Protein AF-A0A4R5B639-F1 (afdb_monomer_lite)

pLDDT: mean 82.88, std 22.88, range [30.58, 98.88]

Structure (mmCIF, N/CA/C/O backbone):
data_AF-A0A4R5B639-F1
#
_entry.id   AF-A0A4R5B639-F1
#
loop_
_atom_site.group_PDB
_atom_site.id
_atom_site.type_symbol
_atom_site.label_atom_id
_atom_site.label_alt_id
_atom_site.label_comp_id
_atom_site.label_asym_id
_atom_site.label_entity_id
_atom_site.label_seq_id
_atom_site.pdbx_PDB_ins_code
_atom_site.Cartn_x
_atom_site.Cartn_y
_atom_site.Cartn_z
_atom_site.occupancy
_atom_site.B_iso_or_equiv
_atom_site.auth_seq_id
_atom_site.auth_comp_id
_atom_site.auth_asym_id
_atom_site.auth_atom_id
_atom_site.pdbx_PDB_model_num
ATOM 1 N N . MET A 1 1 ? -20.509 39.655 4.829 1.00 41.72 1 MET A N 1
ATOM 2 C CA . MET A 1 1 ? -19.105 40.080 4.643 1.00 41.72 1 MET A CA 1
ATOM 3 C C . MET A 1 1 ? -18.525 39.284 3.490 1.00 41.72 1 MET A C 1
ATOM 5 O O . MET A 1 1 ? -18.714 38.076 3.487 1.00 41.72 1 MET A O 1
ATOM 9 N N . LEU A 1 2 ? -17.869 39.938 2.531 1.00 32.81 2 LEU A N 1
ATOM 10 C CA . LEU A 1 2 ? -16.974 39.258 1.589 1.00 32.81 2 LEU A CA 1
ATOM 11 C C . LEU A 1 2 ? -15.570 39.218 2.201 1.00 32.81 2 LEU A C 1
ATOM 13 O O . LEU A 1 2 ? -15.179 40.161 2.888 1.00 32.81 2 LEU A O 1
ATOM 17 N N . ILE A 1 3 ? -14.819 38.158 1.915 1.00 43.75 3 ILE A N 1
ATOM 18 C CA . ILE A 1 3 ? -13.373 38.090 2.140 1.00 43.75 3 ILE A CA 1
ATOM 19 C C . ILE A 1 3 ? -12.754 37.757 0.785 1.00 43.75 3 ILE A C 1
ATOM 21 O O . ILE A 1 3 ? -13.071 36.723 0.201 1.00 43.75 3 ILE A O 1
ATOM 25 N N . ALA A 1 4 ? -11.919 38.657 0.270 1.00 38.97 4 ALA A N 1
ATOM 26 C CA . ALA A 1 4 ? -11.138 38.420 -0.936 1.00 38.97 4 ALA A CA 1
ATOM 27 C C . ALA A 1 4 ? -9.788 37.799 -0.556 1.00 38.97 4 ALA A C 1
ATOM 29 O O . ALA A 1 4 ? -9.178 38.204 0.433 1.00 38.97 4 ALA A O 1
ATOM 30 N N . VAL A 1 5 ? -9.314 36.843 -1.355 1.00 50.19 5 VAL A N 1
ATOM 31 C CA . VAL A 1 5 ? -7.977 36.251 -1.227 1.00 50.19 5 VAL A CA 1
ATOM 32 C C . VAL A 1 5 ? -7.173 36.644 -2.461 1.00 50.19 5 VAL A C 1
ATOM 34 O O . VAL A 1 5 ? -7.634 36.463 -3.586 1.00 50.19 5 VAL A O 1
ATOM 37 N N . LEU A 1 6 ? -5.992 37.222 -2.246 1.00 44.47 6 LEU A N 1
ATOM 38 C CA . LEU A 1 6 ? -5.088 37.643 -3.314 1.00 44.47 6 LEU A CA 1
ATOM 39 C C . LEU A 1 6 ? -4.207 36.470 -3.752 1.00 44.47 6 LEU A C 1
ATOM 41 O O . LEU A 1 6 ? -3.637 35.773 -2.915 1.00 44.47 6 LEU A O 1
ATOM 45 N N . ILE A 1 7 ? -4.075 36.282 -5.065 1.00 44.78 7 ILE A N 1
ATOM 46 C CA . ILE A 1 7 ? -3.194 35.279 -5.672 1.00 44.78 7 ILE A CA 1
ATOM 47 C C . ILE A 1 7 ? -1.891 35.974 -6.078 1.00 44.78 7 ILE A C 1
ATOM 49 O O . ILE A 1 7 ? -1.914 36.923 -6.860 1.00 44.78 7 ILE A O 1
ATOM 53 N N . GLY A 1 8 ? -0.760 35.499 -5.556 1.00 35.62 8 GLY A N 1
ATOM 54 C CA . GLY A 1 8 ? 0.570 35.918 -5.998 1.00 35.62 8 GLY A CA 1
ATOM 55 C C . GLY A 1 8 ? 1.106 34.968 -7.065 1.00 35.62 8 GLY A C 1
ATOM 56 O O . GLY A 1 8 ? 1.241 33.777 -6.801 1.00 35.62 8 GLY A O 1
ATOM 57 N N . ILE A 1 9 ? 1.429 35.488 -8.251 1.00 45.84 9 ILE A N 1
ATOM 58 C CA . ILE A 1 9 ? 2.084 34.733 -9.328 1.00 45.84 9 ILE A CA 1
ATOM 59 C C . ILE A 1 9 ? 3.512 35.262 -9.471 1.00 45.84 9 ILE A C 1
ATOM 61 O O . ILE A 1 9 ? 3.706 36.448 -9.734 1.00 45.84 9 ILE A O 1
ATOM 65 N N . ALA A 1 10 ? 4.506 34.388 -9.316 1.00 41.81 10 ALA A N 1
ATOM 66 C CA . ALA A 1 10 ? 5.897 34.703 -9.616 1.00 41.81 10 ALA A CA 1
ATOM 67 C C . ALA A 1 10 ? 6.216 34.284 -11.058 1.00 41.81 10 ALA A C 1
ATOM 69 O O . ALA A 1 10 ? 6.119 33.108 -11.398 1.00 41.81 10 ALA A O 1
ATOM 70 N N . ALA A 1 11 ? 6.602 35.244 -11.898 1.00 39.62 11 ALA A N 1
ATOM 71 C CA . ALA A 1 11 ? 7.068 34.991 -13.257 1.00 39.62 11 ALA A CA 1
ATOM 72 C C . ALA A 1 11 ? 8.554 35.358 -13.367 1.00 39.62 11 ALA A C 1
ATOM 74 O O . ALA A 1 11 ? 8.934 36.493 -13.082 1.00 39.62 11 ALA A O 1
ATOM 75 N N . ALA A 1 12 ? 9.378 34.409 -13.810 1.00 41.91 12 ALA A N 1
ATOM 76 C CA . ALA A 1 12 ? 10.771 34.635 -14.183 1.00 41.91 12 ALA A CA 1
ATOM 77 C C . ALA A 1 12 ? 10.908 34.406 -15.693 1.00 41.91 12 ALA A C 1
ATOM 79 O O . ALA A 1 12 ? 10.474 33.375 -16.204 1.00 41.91 12 ALA A O 1
ATOM 80 N N . ASN A 1 13 ? 11.446 35.387 -16.419 1.00 42.50 13 ASN A N 1
ATOM 81 C CA . ASN A 1 13 ? 11.528 35.355 -17.877 1.00 42.50 13 ASN A CA 1
ATOM 82 C C . ASN A 1 13 ? 12.694 36.233 -18.360 1.00 42.50 13 ASN A C 1
ATOM 84 O O . ASN A 1 13 ? 12.932 37.296 -17.786 1.00 42.50 13 ASN A O 1
ATOM 88 N N . GLY A 1 14 ? 13.382 35.814 -19.425 1.00 32.75 14 GLY A N 1
ATOM 89 C CA . GLY A 1 14 ? 14.536 36.520 -19.994 1.00 32.75 14 GLY A CA 1
ATOM 90 C C . GLY A 1 14 ? 15.913 35.956 -19.584 1.00 32.75 14 GLY A C 1
ATOM 91 O O . GLY A 1 14 ? 16.130 35.691 -18.409 1.00 32.75 14 GLY A O 1
ATOM 92 N N . SER A 1 15 ? 16.959 35.910 -20.423 1.00 35.94 15 SER A N 1
ATOM 93 C CA . SER A 1 15 ? 17.117 35.416 -21.813 1.00 35.94 15 SER A CA 1
ATOM 94 C C . SER A 1 15 ? 18.466 35.877 -22.403 1.00 35.94 15 SER A C 1
ATOM 96 O O . SER A 1 15 ? 18.601 37.037 -22.779 1.00 35.94 15 SER A O 1
ATOM 98 N N . GLY A 1 16 ? 19.385 34.934 -22.647 1.00 30.58 16 GLY A N 1
ATOM 99 C CA . GLY A 1 16 ? 20.204 34.902 -23.875 1.00 30.58 16 GLY A CA 1
ATOM 100 C C . GLY A 1 16 ? 21.573 35.616 -23.947 1.00 30.58 16 GLY A C 1
ATOM 101 O O . GLY A 1 16 ? 21.766 36.701 -23.416 1.00 30.58 16 GLY A O 1
ATOM 102 N N . LYS A 1 17 ? 22.453 35.013 -24.776 1.00 33.19 17 LYS A N 1
ATOM 103 C CA . LYS A 1 17 ? 23.779 35.465 -25.286 1.00 33.19 17 LYS A CA 1
ATOM 104 C C . LYS A 1 17 ? 24.896 35.645 -24.229 1.00 33.19 17 LYS A C 1
ATOM 106 O O . LYS A 1 17 ? 24.666 36.201 -23.172 1.00 33.19 17 LYS A O 1
ATOM 111 N N . GLY A 1 18 ? 26.157 35.243 -24.445 1.00 35.44 18 GLY A N 1
ATOM 112 C CA . GLY A 1 18 ? 26.785 34.480 -25.541 1.00 35.44 18 GLY A CA 1
ATOM 113 C C . GLY A 1 18 ? 27.752 35.287 -26.425 1.00 35.44 18 GLY A C 1
ATOM 114 O O . GLY A 1 18 ? 27.319 36.209 -27.115 1.00 35.44 18 GLY A O 1
ATOM 115 N N . SER A 1 19 ? 29.040 34.906 -26.441 1.00 37.62 19 SER A N 1
ATOM 116 C CA . SER A 1 19 ? 30.075 35.267 -27.441 1.00 37.62 19 SER A CA 1
ATOM 117 C C . SER A 1 19 ? 31.385 34.492 -27.199 1.00 37.62 19 SER A C 1
ATOM 119 O O . SER A 1 19 ? 31.767 34.299 -26.051 1.00 37.62 19 SER A O 1
ATOM 121 N N . ASN A 1 20 ? 32.090 34.106 -28.272 1.00 45.06 20 ASN A N 1
ATOM 122 C CA . ASN A 1 20 ? 33.462 33.563 -28.257 1.00 45.06 20 ASN A CA 1
ATOM 123 C C . ASN A 1 20 ? 34.444 34.599 -28.836 1.00 45.06 20 ASN A C 1
ATOM 125 O O . ASN A 1 20 ? 34.119 35.190 -29.864 1.00 45.06 20 ASN A O 1
ATOM 129 N N . ALA A 1 21 ? 35.655 34.732 -28.273 1.00 39.44 21 ALA A N 1
ATOM 130 C CA . ALA A 1 21 ? 36.864 35.223 -28.966 1.00 39.44 21 ALA A CA 1
ATOM 131 C C . ALA A 1 21 ? 38.132 35.049 -28.095 1.00 39.44 21 ALA A C 1
ATOM 133 O O . ALA A 1 21 ? 38.083 35.343 -26.904 1.00 39.44 21 ALA A O 1
ATOM 134 N N . GLY A 1 22 ? 39.272 34.646 -28.685 1.00 31.34 22 GLY A N 1
ATOM 135 C CA . GLY A 1 22 ? 40.582 34.643 -28.002 1.00 31.34 22 GLY A CA 1
ATOM 136 C C . GLY A 1 22 ? 41.626 33.656 -28.557 1.00 31.34 22 GLY A C 1
ATOM 137 O O . GLY A 1 22 ? 41.723 32.534 -28.074 1.00 31.34 22 GLY A O 1
ATOM 138 N N . SER A 1 23 ? 42.425 34.079 -29.545 1.00 38.62 23 SER A N 1
ATOM 139 C CA . SER A 1 23 ? 43.640 33.376 -30.037 1.00 38.62 23 SER A CA 1
ATOM 140 C C . SER A 1 23 ? 44.810 33.519 -29.026 1.00 38.62 23 SER A C 1
ATOM 142 O O . SER A 1 23 ? 44.687 34.298 -28.087 1.00 38.62 23 SER A O 1
ATOM 144 N N . THR A 1 24 ? 45.998 32.892 -29.094 1.00 33.69 24 THR A N 1
ATOM 145 C CA . THR A 1 24 ? 46.891 32.381 -30.183 1.00 33.69 24 THR A CA 1
ATOM 146 C C . THR A 1 24 ? 47.910 31.398 -29.495 1.00 33.69 24 THR A C 1
ATOM 148 O O . THR A 1 24 ? 47.832 31.273 -28.277 1.00 33.69 24 THR A O 1
ATOM 151 N N . SER A 1 25 ? 48.858 30.622 -30.059 1.00 38.06 25 SER A N 1
ATOM 152 C CA . SER A 1 25 ? 49.672 30.633 -31.299 1.00 38.06 25 SER A CA 1
ATOM 153 C C . SER A 1 25 ? 50.229 29.231 -31.655 1.00 38.06 25 SER A C 1
ATOM 155 O O . SER A 1 25 ? 50.120 28.301 -30.861 1.00 38.06 25 SER A O 1
ATOM 157 N N . SER A 1 26 ? 50.895 29.106 -32.814 1.00 41.72 26 SER A N 1
ATOM 158 C CA . SER A 1 26 ? 51.668 27.922 -33.264 1.00 41.72 26 SER A CA 1
ATOM 159 C C . SER A 1 26 ? 53.100 27.854 -32.678 1.00 41.72 26 SER A C 1
ATOM 161 O O . SER A 1 26 ? 53.531 28.799 -32.012 1.00 41.72 26 SER A O 1
ATOM 163 N N . PRO A 1 27 ? 53.870 26.780 -32.963 1.00 47.41 27 PRO A N 1
ATOM 164 C CA . PRO A 1 27 ? 54.795 26.846 -34.111 1.00 47.41 27 PRO A CA 1
ATOM 165 C C . PRO A 1 27 ? 54.772 25.616 -35.049 1.00 47.41 27 PRO A C 1
ATOM 167 O O . PRO A 1 27 ? 54.092 24.625 -34.798 1.00 47.41 27 PRO A O 1
ATOM 170 N N . SER A 1 28 ? 55.493 25.731 -36.168 1.00 38.78 28 SER A N 1
ATOM 171 C CA . SER A 1 28 ? 55.600 24.758 -37.271 1.00 38.78 28 SER A CA 1
ATOM 172 C C . SER A 1 28 ? 56.652 23.665 -37.039 1.00 38.78 28 SER A C 1
ATOM 174 O O . SER A 1 28 ? 57.591 23.906 -36.294 1.00 38.78 28 SER A O 1
ATOM 176 N N . GLU A 1 29 ? 56.592 22.584 -37.830 1.00 39.28 29 GLU A N 1
ATOM 177 C CA . GLU A 1 29 ? 57.731 22.060 -38.619 1.00 39.28 29 GLU A CA 1
ATOM 178 C C . GLU A 1 29 ? 57.221 21.360 -39.903 1.00 39.28 29 GLU A C 1
ATOM 180 O O . GLU A 1 29 ? 56.035 21.045 -40.020 1.00 39.28 29 GLU A O 1
ATOM 185 N N . THR A 1 30 ? 58.112 21.141 -40.877 1.00 44.31 30 THR A N 1
ATOM 186 C CA . THR A 1 30 ? 57.843 20.491 -42.180 1.00 44.31 30 THR A CA 1
ATOM 187 C C . THR A 1 30 ? 59.042 19.607 -42.546 1.00 44.31 30 THR A C 1
ATOM 189 O O . THR A 1 30 ? 60.170 20.008 -42.255 1.00 44.31 30 THR A O 1
ATOM 192 N N . PRO A 1 31 ? 58.866 18.469 -43.252 1.00 46.09 31 PRO A N 1
ATOM 193 C CA . PRO A 1 31 ? 59.296 18.500 -44.659 1.00 46.09 31 PRO A CA 1
ATOM 194 C C . PRO A 1 31 ? 58.518 17.604 -45.655 1.00 46.09 31 PRO A C 1
ATOM 196 O O . PRO A 1 31 ? 58.254 16.431 -45.429 1.00 46.09 31 PRO A O 1
ATOM 199 N N . SER A 1 32 ? 58.270 18.192 -46.827 1.00 37.72 32 SER A N 1
ATOM 200 C CA . SER A 1 32 ? 58.451 17.654 -48.189 1.00 37.72 32 SER A CA 1
ATOM 201 C C . SER A 1 32 ? 58.164 16.184 -48.578 1.00 37.72 32 SER A C 1
ATOM 203 O O . SER A 1 32 ? 58.893 15.254 -48.252 1.00 37.72 32 SER A O 1
ATOM 205 N N . THR A 1 33 ? 57.293 16.090 -49.594 1.00 42.03 33 THR A N 1
ATOM 206 C CA . THR A 1 33 ? 57.392 15.250 -50.816 1.00 42.03 33 THR A CA 1
ATOM 207 C C . THR A 1 33 ? 57.219 13.726 -50.768 1.00 42.03 33 THR A C 1
ATOM 209 O O . THR A 1 33 ? 58.118 12.972 -50.413 1.00 42.03 33 THR A O 1
ATOM 212 N N . SER A 1 34 ? 56.167 13.279 -51.461 1.00 39.41 34 SER A N 1
ATOM 213 C CA . SER A 1 34 ? 56.274 12.319 -52.574 1.00 39.41 34 SER A CA 1
ATOM 214 C C . SER A 1 34 ? 55.193 12.625 -53.623 1.00 39.41 34 SER A C 1
ATOM 216 O O . SER A 1 34 ? 54.165 13.212 -53.288 1.00 39.41 34 SER A O 1
ATOM 218 N N . ARG A 1 35 ? 55.433 12.288 -54.898 1.00 48.09 35 ARG A N 1
ATOM 219 C CA . ARG A 1 35 ? 54.452 12.396 -55.997 1.00 48.09 35 ARG A CA 1
ATOM 220 C C . ARG A 1 35 ? 54.325 11.044 -56.696 1.00 48.09 35 ARG A C 1
ATOM 222 O O . ARG A 1 35 ? 55.326 10.571 -57.225 1.00 48.09 35 ARG A O 1
ATOM 229 N N . THR A 1 36 ? 53.103 10.539 -56.823 1.00 40.69 36 THR A N 1
ATOM 230 C CA . THR A 1 36 ? 52.734 9.548 -57.845 1.00 40.69 36 THR A CA 1
ATOM 231 C C . THR A 1 36 ? 51.291 9.817 -58.276 1.00 40.69 36 THR A C 1
ATOM 233 O O . THR A 1 36 ? 50.495 10.291 -57.466 1.00 40.69 36 THR A O 1
ATOM 236 N N . SER A 1 37 ? 50.979 9.574 -59.546 1.00 45.31 37 SER A N 1
ATOM 237 C CA . SER A 1 37 ? 49.662 9.822 -60.151 1.00 45.31 37 SER A CA 1
ATOM 238 C C . SER A 1 37 ? 48.814 8.545 -60.221 1.00 45.31 37 SER A C 1
ATOM 240 O O . SER A 1 37 ? 49.364 7.458 -60.077 1.00 45.31 37 SER A O 1
ATOM 242 N N . ASP A 1 38 ? 47.523 8.720 -60.537 1.00 38.22 38 ASP A N 1
ATOM 243 C CA . ASP A 1 38 ? 46.597 7.744 -61.150 1.00 38.22 38 ASP A CA 1
ATOM 244 C C . ASP A 1 38 ? 46.320 6.449 -60.341 1.00 38.22 38 ASP A C 1
ATOM 246 O O . ASP A 1 38 ? 47.207 5.681 -59.994 1.00 38.22 38 ASP A O 1
ATOM 250 N N . LEU A 1 39 ? 45.072 6.106 -60.008 1.00 40.03 39 LEU A N 1
ATOM 251 C CA . LEU A 1 39 ? 44.043 5.665 -60.960 1.00 40.03 39 LEU A CA 1
ATOM 252 C C . LEU A 1 39 ? 42.631 5.667 -60.330 1.00 40.03 39 LEU A C 1
ATOM 254 O O . LEU A 1 39 ? 42.458 5.822 -59.123 1.00 40.03 39 LEU A O 1
ATOM 258 N N . THR A 1 40 ? 41.614 5.443 -61.165 1.00 48.56 40 THR A N 1
ATOM 259 C CA . THR A 1 40 ? 40.205 5.248 -60.779 1.00 48.56 40 THR A CA 1
ATOM 260 C C . THR A 1 40 ? 39.993 4.027 -59.873 1.00 48.56 40 THR A C 1
ATOM 262 O O . THR A 1 40 ? 40.402 2.925 -60.241 1.00 48.56 40 THR A O 1
ATOM 265 N N . GLY A 1 41 ? 39.279 4.199 -58.754 1.00 38.62 41 GLY A N 1
ATOM 266 C CA . GLY A 1 41 ? 38.871 3.131 -57.831 1.00 38.62 41 GLY A CA 1
ATOM 267 C C . GLY A 1 41 ? 37.461 3.373 -57.275 1.00 38.62 41 GLY A C 1
ATOM 268 O O . GLY A 1 41 ? 37.111 4.509 -56.976 1.00 38.62 41 GLY A O 1
ATOM 269 N N . ASP A 1 42 ? 36.668 2.305 -57.214 1.00 42.12 42 ASP A N 1
ATOM 270 C CA . ASP A 1 42 ? 35.198 2.253 -57.123 1.00 42.12 42 ASP A CA 1
ATOM 271 C C . ASP A 1 42 ? 34.511 2.940 -55.914 1.00 42.12 42 ASP A C 1
ATOM 273 O O . ASP A 1 42 ? 35.130 3.278 -54.905 1.00 42.12 42 ASP A O 1
ATOM 277 N N . THR A 1 43 ? 33.186 3.104 -56.002 1.00 52.34 43 THR A N 1
ATOM 278 C CA . THR A 1 43 ? 32.343 3.773 -54.993 1.00 52.34 43 THR A CA 1
ATOM 279 C C . THR A 1 43 ? 31.753 2.782 -53.983 1.00 52.34 43 THR A C 1
ATOM 281 O O . THR A 1 43 ? 30.544 2.559 -53.959 1.00 52.34 43 THR A O 1
ATOM 284 N N . ASP A 1 44 ? 32.584 2.236 -53.091 1.00 49.28 44 ASP A N 1
ATOM 285 C CA . ASP A 1 44 ? 32.104 1.557 -51.874 1.00 49.28 44 ASP A CA 1
ATOM 286 C C . ASP A 1 44 ? 32.451 2.372 -50.620 1.00 49.28 44 ASP A C 1
ATOM 288 O O . ASP A 1 44 ? 33.441 2.150 -49.922 1.00 49.28 44 ASP A O 1
ATOM 292 N N . SER A 1 45 ? 31.601 3.358 -50.327 1.00 51.78 45 SER A N 1
ATOM 293 C CA . SER A 1 45 ? 31.552 3.964 -48.994 1.00 51.78 45 SER A CA 1
ATOM 294 C C . SER A 1 45 ? 30.807 3.024 -48.051 1.00 51.78 45 SER A C 1
ATOM 296 O O . SER A 1 45 ? 29.649 3.279 -47.709 1.00 51.78 45 SER A O 1
ATOM 298 N N . THR A 1 46 ? 31.470 1.941 -47.633 1.00 53.38 46 THR A N 1
ATOM 299 C CA . THR A 1 46 ? 30.925 0.954 -46.696 1.00 53.38 46 THR A CA 1
ATOM 300 C C . THR A 1 46 ? 30.626 1.642 -45.365 1.00 53.38 46 THR A C 1
ATOM 302 O O . THR A 1 46 ? 31.488 1.789 -44.494 1.00 53.38 46 THR A O 1
ATOM 305 N N . ARG A 1 47 ? 29.393 2.134 -45.220 1.00 57.97 47 ARG A N 1
ATOM 306 C CA . ARG A 1 47 ? 28.943 2.914 -44.068 1.00 57.97 47 ARG A CA 1
ATOM 307 C C . ARG A 1 47 ? 28.873 1.997 -42.854 1.00 57.97 47 ARG A C 1
ATOM 309 O O . ARG A 1 47 ? 27.828 1.409 -42.586 1.00 57.97 47 ARG A O 1
ATOM 316 N N . SER A 1 48 ? 29.999 1.882 -42.147 1.00 58.91 48 SER A N 1
ATOM 317 C CA . SER A 1 48 ? 30.112 1.117 -40.906 1.00 58.91 48 SER A CA 1
ATOM 318 C C . SER A 1 48 ? 28.913 1.443 -40.014 1.00 58.91 48 SER A C 1
ATOM 320 O O . SER A 1 48 ? 28.674 2.632 -39.758 1.00 58.91 48 SER A O 1
ATOM 322 N N . PRO A 1 49 ? 28.110 0.444 -39.602 1.00 60.19 49 PRO A N 1
ATOM 323 C CA . PRO A 1 49 ? 26.927 0.702 -38.806 1.00 60.19 49 PRO A CA 1
ATOM 324 C C . PRO A 1 49 ? 27.383 1.312 -37.485 1.00 60.19 49 PRO A C 1
ATOM 326 O O . PRO A 1 49 ? 28.028 0.648 -36.671 1.00 60.19 49 PRO A O 1
ATOM 329 N N . SER A 1 50 ? 27.066 2.595 -37.297 1.00 64.56 50 SER A N 1
ATOM 330 C CA . SER A 1 50 ? 27.262 3.272 -36.021 1.00 64.56 50 SER A CA 1
ATOM 331 C C . SER A 1 50 ? 26.473 2.485 -34.992 1.00 64.56 50 SER A C 1
ATOM 333 O O . SER A 1 50 ? 25.243 2.520 -35.006 1.00 64.56 50 SER A O 1
ATOM 335 N N . ARG A 1 51 ? 27.178 1.733 -34.144 1.00 62.28 51 ARG A N 1
ATOM 336 C CA . ARG A 1 51 ? 26.550 1.011 -33.043 1.00 62.28 51 ARG A CA 1
ATOM 337 C C . ARG A 1 51 ? 25.828 2.056 -32.205 1.00 62.28 51 ARG A C 1
ATOM 339 O O . ARG A 1 51 ? 26.472 3.002 -31.749 1.00 62.28 51 ARG A O 1
ATOM 346 N N . SER A 1 52 ? 24.516 1.906 -32.041 1.00 67.31 52 SER A N 1
ATOM 347 C CA . SER A 1 52 ? 23.807 2.638 -30.995 1.00 67.31 52 SER A CA 1
ATOM 348 C C . SER A 1 52 ? 24.543 2.403 -29.673 1.00 67.31 52 SER A C 1
ATOM 350 O O . SER A 1 52 ? 25.079 1.301 -29.480 1.00 67.31 52 SER A O 1
ATOM 352 N N . PRO A 1 53 ? 24.623 3.403 -28.781 1.00 65.94 53 PRO A N 1
ATOM 353 C CA . PRO A 1 53 ? 25.097 3.142 -27.431 1.00 65.94 53 PRO A CA 1
ATOM 354 C C . PRO A 1 53 ? 24.263 2.005 -26.828 1.00 65.94 53 PRO A C 1
ATOM 356 O O . PRO A 1 53 ? 23.067 1.894 -27.098 1.00 65.94 53 PRO A O 1
ATOM 359 N N . SER A 1 54 ? 24.910 1.145 -26.043 1.00 66.62 54 SER A N 1
ATOM 360 C CA . SER A 1 54 ? 24.171 0.260 -25.143 1.00 66.62 54 SER A CA 1
ATOM 361 C C . SER A 1 54 ? 23.393 1.132 -24.153 1.00 66.62 54 SER A C 1
ATOM 363 O O . SER A 1 54 ? 23.954 2.159 -23.749 1.00 66.62 54 SER A O 1
ATOM 365 N N . PRO A 1 55 ? 22.184 0.731 -23.716 1.00 72.00 55 PRO A N 1
ATOM 366 C CA . PRO A 1 55 ? 21.582 1.320 -22.526 1.00 72.00 55 PRO A CA 1
ATOM 367 C C . PRO A 1 55 ? 22.576 1.255 -21.360 1.00 72.00 55 PRO A C 1
ATOM 369 O O . PRO A 1 55 ? 23.414 0.342 -21.284 1.00 72.00 55 PRO A O 1
ATOM 372 N N . THR A 1 56 ? 22.523 2.260 -20.490 1.00 80.56 56 THR A N 1
ATOM 373 C CA . THR A 1 56 ? 23.361 2.325 -19.285 1.00 80.56 56 THR A CA 1
ATOM 374 C C . THR A 1 56 ? 22.630 1.584 -18.170 1.00 80.56 56 THR A C 1
ATOM 376 O O . THR A 1 56 ? 21.535 2.014 -17.857 1.00 80.56 56 THR A O 1
ATOM 379 N N . PRO A 1 57 ? 23.173 0.523 -17.548 1.00 85.00 57 PRO A N 1
ATOM 380 C CA . PRO A 1 57 ? 22.421 -0.231 -16.543 1.00 85.00 57 PRO A CA 1
ATOM 381 C C . PRO A 1 57 ? 21.931 0.645 -15.381 1.00 85.00 57 PRO A C 1
ATOM 383 O O . PRO A 1 57 ? 22.724 1.379 -14.783 1.00 85.00 57 PRO A O 1
ATOM 386 N N . ASP A 1 58 ? 20.646 0.530 -15.058 1.00 94.19 58 ASP A N 1
ATOM 387 C CA . ASP A 1 58 ? 19.988 1.176 -13.923 1.00 94.19 58 ASP A CA 1
ATOM 388 C C . ASP A 1 58 ? 19.397 0.067 -13.041 1.00 94.19 58 ASP A C 1
ATOM 390 O O . ASP A 1 58 ? 18.381 -0.525 -13.404 1.00 94.19 58 ASP A O 1
ATOM 394 N N . PRO A 1 59 ? 20.035 -0.260 -11.902 1.00 96.00 59 PRO A N 1
ATOM 395 C CA . PRO A 1 59 ? 19.663 -1.431 -11.114 1.00 96.00 59 PRO A CA 1
ATOM 396 C C . PRO A 1 59 ? 18.278 -1.300 -10.473 1.00 96.00 59 PRO A C 1
ATOM 398 O O . PRO A 1 59 ? 17.673 -2.315 -10.139 1.00 96.00 59 PRO A O 1
ATOM 401 N N . THR A 1 60 ? 17.769 -0.075 -10.311 1.00 97.00 60 THR A N 1
ATOM 402 C CA . THR A 1 60 ? 16.412 0.156 -9.819 1.00 97.00 60 THR A CA 1
ATOM 403 C C . THR A 1 60 ? 15.415 -0.102 -10.942 1.00 97.00 60 THR A C 1
ATOM 405 O O . THR A 1 60 ? 14.439 -0.808 -10.719 1.00 97.00 60 THR A O 1
ATOM 408 N N . PHE A 1 61 ? 15.656 0.385 -12.164 1.00 97.25 61 PHE A N 1
ATOM 409 C CA . PHE A 1 61 ? 14.795 0.052 -13.306 1.00 97.25 61 PHE A CA 1
ATOM 410 C C . PHE A 1 61 ? 14.801 -1.455 -13.620 1.00 97.25 61 PHE A C 1
ATOM 412 O O . PHE A 1 61 ? 13.729 -2.046 -13.752 1.00 97.25 61 PHE A O 1
ATOM 419 N N . ASP A 1 62 ? 15.978 -2.091 -13.634 1.00 97.44 62 ASP A N 1
ATOM 420 C CA . ASP A 1 62 ? 16.136 -3.542 -13.819 1.00 97.44 62 ASP A CA 1
ATOM 421 C C . ASP A 1 62 ? 15.347 -4.341 -12.756 1.00 97.44 62 ASP A C 1
ATOM 423 O O . ASP A 1 62 ? 14.755 -5.379 -13.058 1.00 97.44 62 ASP A O 1
ATOM 427 N N . ALA A 1 63 ? 15.295 -3.853 -11.508 1.00 98.44 63 ALA A N 1
ATOM 428 C CA . ALA A 1 63 ? 14.506 -4.469 -10.440 1.00 98.44 63 ALA A CA 1
ATOM 429 C C . ALA A 1 63 ? 12.990 -4.345 -10.667 1.00 98.44 63 ALA A C 1
ATOM 431 O O . ALA A 1 63 ? 12.264 -5.272 -10.325 1.00 98.44 63 ALA A O 1
ATOM 432 N N . PHE A 1 64 ? 12.502 -3.249 -11.262 1.00 98.62 64 PHE A N 1
ATOM 433 C CA . PHE A 1 64 ? 11.091 -3.106 -11.651 1.00 98.62 64 PHE A CA 1
ATOM 434 C C . PHE A 1 64 ? 10.719 -3.997 -12.849 1.00 98.62 64 PHE A C 1
ATOM 436 O O . PHE A 1 64 ? 9.646 -4.598 -12.826 1.00 98.62 64 PHE A O 1
ATOM 443 N N . ASP A 1 65 ? 11.586 -4.112 -13.863 1.00 98.06 65 ASP A N 1
ATOM 444 C CA . ASP A 1 65 ? 11.370 -4.958 -15.057 1.00 98.06 65 ASP A CA 1
ATOM 445 C C . ASP A 1 65 ? 11.324 -6.459 -14.714 1.00 98.06 65 ASP A C 1
ATOM 447 O O . ASP A 1 65 ? 10.598 -7.237 -15.332 1.00 98.06 65 ASP A O 1
ATOM 451 N N . ALA A 1 66 ? 12.031 -6.868 -13.657 1.00 98.44 66 ALA A N 1
ATOM 452 C CA . ALA A 1 66 ? 12.002 -8.236 -13.149 1.00 98.44 66 ALA A CA 1
ATOM 453 C C . ALA A 1 66 ? 10.660 -8.655 -12.501 1.00 98.44 66 ALA A C 1
ATOM 455 O O . ALA A 1 66 ? 10.436 -9.855 -12.313 1.00 98.44 66 ALA A O 1
ATOM 456 N N . ILE A 1 67 ? 9.775 -7.715 -12.141 1.00 98.81 67 ILE A N 1
ATOM 457 C CA . ILE A 1 67 ? 8.531 -8.006 -11.411 1.00 98.81 67 ILE A CA 1
ATOM 458 C C . ILE A 1 67 ? 7.399 -8.431 -12.354 1.00 98.81 67 ILE A C 1
ATOM 460 O O . ILE A 1 67 ? 7.056 -7.739 -13.309 1.00 98.81 67 ILE A O 1
ATOM 464 N N . SER A 1 68 ? 6.738 -9.546 -12.034 1.00 98.75 68 SER A N 1
ATOM 465 C CA . SER A 1 68 ? 5.627 -10.102 -12.810 1.00 98.75 68 SER A CA 1
ATOM 466 C C . SER A 1 68 ? 4.263 -9.966 -12.122 1.00 98.75 68 SER A C 1
ATOM 468 O O . SER A 1 68 ? 4.120 -9.942 -10.897 1.00 98.75 68 SER A O 1
ATOM 470 N N . VAL A 1 69 ? 3.197 -9.951 -12.931 1.00 98.75 69 VAL A N 1
ATOM 471 C CA . VAL A 1 69 ? 1.816 -9.997 -12.425 1.00 98.75 69 VAL A CA 1
ATOM 472 C C . VAL A 1 69 ? 1.588 -11.287 -11.639 1.00 98.75 69 VAL A C 1
ATOM 474 O O . VAL A 1 69 ? 1.682 -12.391 -12.174 1.00 98.75 69 VAL A O 1
ATOM 477 N N . GLY A 1 70 ? 1.213 -11.143 -10.369 1.00 98.69 70 GLY A N 1
ATOM 478 C CA . 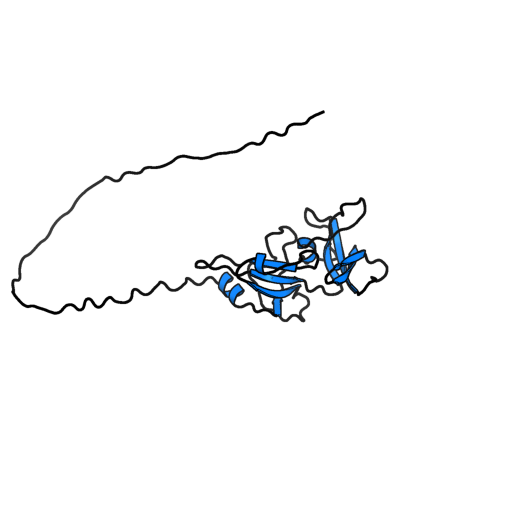GLY A 1 70 ? 1.015 -12.255 -9.447 1.00 98.69 70 GLY A CA 1
ATOM 479 C C . GLY A 1 70 ? 2.052 -12.338 -8.327 1.00 98.69 70 GLY A C 1
ATOM 480 O O . GLY A 1 70 ? 1.729 -12.961 -7.308 1.00 98.69 70 GLY A O 1
ATOM 481 N N . ASP A 1 71 ? 3.208 -11.685 -8.484 1.00 98.88 71 ASP A N 1
ATOM 482 C CA . ASP A 1 71 ? 4.255 -11.598 -7.463 1.00 98.88 71 ASP A CA 1
ATOM 483 C C . ASP A 1 71 ? 3.795 -10.804 -6.239 1.00 98.88 71 ASP A C 1
ATOM 485 O O . ASP A 1 71 ? 2.808 -10.060 -6.269 1.00 98.88 71 ASP A O 1
ATOM 489 N N . CYS A 1 72 ? 4.513 -10.978 -5.134 1.00 98.88 72 CYS A N 1
ATOM 490 C CA . CYS A 1 72 ? 4.250 -10.294 -3.879 1.00 98.88 72 CYS A CA 1
ATOM 491 C C . CYS A 1 72 ? 5.512 -9.581 -3.405 1.00 98.88 72 CYS A C 1
ATOM 493 O O . CYS A 1 72 ? 6.605 -10.113 -3.554 1.00 98.88 72 CYS A O 1
ATOM 495 N N . LEU A 1 73 ? 5.347 -8.388 -2.837 1.00 98.81 73 LEU A N 1
ATOM 496 C CA . LEU A 1 73 ? 6.446 -7.498 -2.450 1.00 98.81 73 LEU A CA 1
ATOM 497 C C . LEU A 1 73 ? 6.373 -7.240 -0.939 1.00 98.81 73 LEU A C 1
ATOM 499 O O . LEU A 1 73 ? 5.263 -7.167 -0.395 1.00 98.81 73 LEU A O 1
ATOM 503 N N . ASP A 1 74 ? 7.519 -7.096 -0.269 1.00 97.75 74 ASP A N 1
ATOM 504 C CA . ASP A 1 74 ? 7.610 -6.744 1.160 1.00 97.75 74 ASP A CA 1
ATOM 505 C C . ASP A 1 74 ? 7.728 -5.235 1.450 1.00 97.75 74 ASP A C 1
ATOM 507 O O . ASP A 1 74 ? 7.752 -4.818 2.610 1.00 97.75 74 ASP A O 1
ATOM 511 N N . ALA A 1 75 ? 7.638 -4.404 0.409 1.00 98.50 75 ALA A N 1
ATOM 512 C CA . ALA A 1 75 ? 7.413 -2.968 0.536 1.00 98.50 75 ALA A CA 1
ATOM 513 C C . ALA A 1 75 ? 5.974 -2.618 0.976 1.00 98.50 75 ALA A C 1
ATOM 515 O O . ALA A 1 75 ? 5.018 -3.361 0.744 1.00 98.50 75 ALA A O 1
ATOM 516 N N . TYR A 1 76 ? 5.798 -1.437 1.566 1.00 98.31 76 TYR A N 1
ATOM 517 C CA . TYR A 1 76 ? 4.507 -0.800 1.863 1.00 98.31 76 TYR A CA 1
ATOM 518 C C . TYR A 1 76 ? 4.620 0.718 1.649 1.00 98.31 76 TYR A C 1
ATOM 520 O O . TYR A 1 76 ? 5.723 1.243 1.568 1.00 98.31 76 TYR A O 1
ATOM 528 N N . GLN A 1 77 ? 3.507 1.443 1.516 1.00 98.19 77 GLN A N 1
ATOM 529 C CA . GLN A 1 77 ? 3.565 2.891 1.234 1.00 98.19 77 GLN A CA 1
ATOM 530 C C . GLN A 1 77 ? 4.019 3.659 2.490 1.00 98.19 77 GLN A C 1
ATOM 532 O O . GLN A 1 77 ? 3.568 3.310 3.590 1.00 98.19 77 GLN A O 1
ATOM 537 N N . ASP A 1 78 ? 4.900 4.661 2.359 1.00 97.88 78 ASP A N 1
ATOM 538 C CA . ASP A 1 78 ? 5.531 5.313 3.521 1.00 97.88 78 ASP A CA 1
ATOM 539 C C . ASP A 1 78 ? 4.458 5.956 4.432 1.00 97.88 78 ASP A C 1
ATOM 541 O O . ASP A 1 78 ? 3.665 6.784 3.991 1.00 97.88 78 ASP A O 1
ATOM 545 N N . PRO A 1 79 ? 4.384 5.626 5.733 1.00 97.12 79 PRO A N 1
ATOM 546 C CA . PRO A 1 79 ? 3.477 6.286 6.672 1.00 97.12 79 PRO A CA 1
ATOM 547 C C . PRO A 1 79 ? 3.591 7.825 6.756 1.00 97.12 79 PRO A C 1
ATOM 549 O O . PRO A 1 79 ? 2.661 8.469 7.254 1.00 97.12 79 PRO A O 1
ATOM 552 N N . TYR A 1 80 ? 4.708 8.419 6.329 1.00 97.31 80 TYR A N 1
ATOM 553 C CA . TYR A 1 80 ? 5.010 9.850 6.419 1.00 97.31 80 TYR A CA 1
ATOM 554 C C . TYR A 1 80 ? 4.821 10.626 5.108 1.00 97.31 80 TYR A C 1
ATOM 556 O O . TYR A 1 80 ? 4.479 11.810 5.191 1.00 97.31 80 TYR A O 1
ATOM 564 N N . ASP A 1 81 ? 4.976 9.983 3.947 1.00 96.75 81 ASP A N 1
ATOM 565 C CA . ASP A 1 81 ? 4.772 10.580 2.620 1.00 96.75 81 ASP A CA 1
ATOM 566 C C . ASP A 1 81 ? 3.858 9.696 1.751 1.00 96.75 81 ASP A C 1
ATOM 568 O O . ASP A 1 81 ? 3.918 8.473 1.815 1.00 96.75 81 ASP A O 1
ATOM 572 N N . SER A 1 82 ? 2.949 10.294 0.978 1.00 93.94 82 SER A N 1
ATOM 573 C CA . SER A 1 82 ? 2.034 9.529 0.119 1.00 93.94 82 SER A CA 1
ATOM 574 C C . SER A 1 82 ? 2.651 9.110 -1.203 1.00 93.94 82 SER A C 1
ATOM 576 O O . SER A 1 82 ? 2.105 8.221 -1.856 1.00 93.94 82 SER A O 1
ATOM 578 N N . ASP A 1 83 ? 3.749 9.739 -1.603 1.00 94.56 83 ASP A N 1
ATOM 579 C CA . ASP A 1 83 ? 4.279 9.587 -2.954 1.00 94.56 83 ASP A CA 1
ATOM 580 C C . ASP A 1 83 ? 5.466 8.593 -2.980 1.00 94.56 83 ASP A C 1
ATOM 582 O O . ASP A 1 83 ? 5.898 8.175 -4.053 1.00 94.56 83 ASP A O 1
ATOM 586 N N . GLU A 1 84 ? 5.906 8.138 -1.796 1.00 97.00 84 GLU A N 1
ATOM 587 C CA . GLU A 1 84 ? 7.041 7.237 -1.551 1.00 97.00 84 GLU A CA 1
ATOM 588 C C . GLU A 1 84 ? 6.629 5.868 -0.962 1.00 97.00 84 GLU A C 1
ATOM 590 O O . GLU A 1 84 ? 5.524 5.668 -0.438 1.00 97.00 84 GLU A O 1
ATOM 595 N N . TRP A 1 85 ? 7.560 4.912 -1.015 1.00 98.31 85 TRP A N 1
ATOM 596 C CA . TRP A 1 85 ? 7.421 3.548 -0.489 1.00 98.31 85 TRP A CA 1
ATOM 597 C C . TRP A 1 85 ? 8.505 3.249 0.557 1.00 98.31 85 TRP A C 1
ATOM 599 O O . TRP A 1 85 ? 9.480 3.983 0.687 1.00 98.31 85 TRP A O 1
ATOM 609 N N . SER A 1 86 ? 8.328 2.184 1.343 1.00 98.31 86 SER A N 1
ATOM 610 C CA . SER A 1 86 ? 9.251 1.814 2.427 1.00 98.31 86 SER A CA 1
ATOM 611 C C . SER A 1 86 ? 10.628 1.353 1.942 1.00 98.31 86 SER A C 1
ATOM 613 O O . SER A 1 86 ? 11.578 1.399 2.716 1.00 98.31 86 SER A O 1
ATOM 615 N N . GLU A 1 87 ? 10.716 0.922 0.682 1.00 98.19 87 GLU A N 1
ATOM 616 C CA . GLU A 1 87 ? 11.932 0.483 -0.003 1.00 98.19 87 GLU A CA 1
ATOM 617 C C . GLU A 1 87 ? 12.124 1.314 -1.285 1.00 98.19 87 GLU A C 1
ATOM 619 O O . GLU A 1 87 ? 11.150 1.791 -1.866 1.00 98.19 87 GLU A O 1
ATOM 624 N N . GLU A 1 88 ? 13.366 1.463 -1.754 1.00 97.06 88 GLU A N 1
ATOM 625 C CA . GLU A 1 88 ? 13.703 2.221 -2.978 1.00 97.06 88 GLU A CA 1
ATOM 626 C C . GLU A 1 88 ? 13.361 1.452 -4.272 1.00 97.06 88 GLU A C 1
ATOM 628 O O . GLU A 1 88 ? 13.072 2.048 -5.310 1.00 97.06 88 GLU A O 1
ATOM 633 N N . MET A 1 89 ? 13.363 0.117 -4.205 1.00 97.88 89 MET A N 1
ATOM 634 C CA . MET A 1 89 ? 13.095 -0.793 -5.320 1.00 97.88 89 MET A CA 1
ATOM 635 C C . MET A 1 89 ? 12.313 -2.027 -4.833 1.00 97.88 89 MET A C 1
ATOM 637 O O . MET A 1 89 ? 12.432 -2.390 -3.660 1.00 97.88 89 MET A O 1
ATOM 641 N N . PRO A 1 90 ? 11.513 -2.683 -5.691 1.00 98.44 90 PRO A N 1
ATOM 642 C CA . PRO A 1 90 ? 10.763 -3.882 -5.322 1.00 98.44 90 PRO A CA 1
ATOM 643 C C . PRO A 1 90 ? 11.673 -5.115 -5.178 1.00 98.44 90 PRO A C 1
ATOM 645 O O . PRO A 1 90 ? 12.546 -5.340 -6.013 1.00 98.44 90 PRO A O 1
ATOM 648 N N . ASP A 1 91 ? 11.410 -5.960 -4.174 1.00 98.31 91 ASP A N 1
ATOM 649 C CA . ASP A 1 91 ? 11.897 -7.350 -4.117 1.00 98.31 91 ASP A CA 1
ATOM 650 C C . ASP A 1 91 ? 10.723 -8.335 -4.272 1.00 98.31 91 ASP A C 1
ATOM 652 O O . ASP A 1 91 ? 9.623 -8.115 -3.753 1.00 98.31 91 ASP A O 1
ATOM 656 N N . ALA A 1 92 ? 10.955 -9.427 -5.001 1.00 98.62 92 ALA A N 1
ATOM 657 C CA . ALA A 1 92 ? 9.952 -10.432 -5.337 1.00 98.62 92 ALA A CA 1
ATOM 658 C C . ALA A 1 92 ? 9.959 -11.565 -4.301 1.00 98.62 92 ALA A C 1
ATOM 660 O O . ALA A 1 92 ? 10.728 -12.529 -4.373 1.00 98.62 92 ALA A O 1
ATOM 661 N N . VAL A 1 93 ? 9.061 -11.471 -3.321 1.00 98.62 93 VAL A N 1
ATOM 662 C CA . VAL A 1 93 ? 9.040 -12.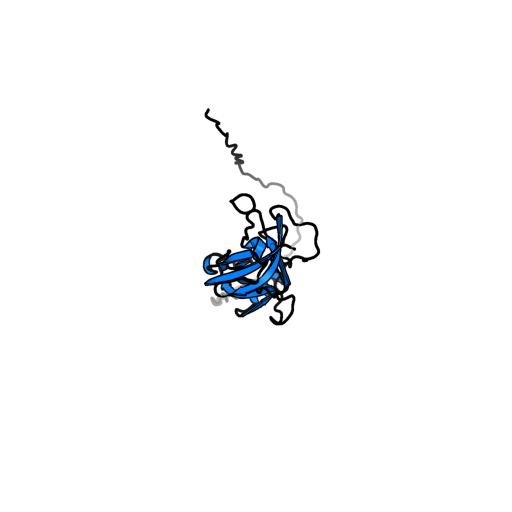348 -2.150 1.00 98.62 93 VAL A CA 1
ATOM 663 C C . VAL A 1 93 ? 7.886 -13.351 -2.168 1.00 98.62 93 VAL A C 1
ATOM 665 O O . VAL A 1 93 ? 6.812 -13.135 -2.731 1.00 98.62 93 VAL A O 1
ATOM 668 N N . SER A 1 94 ? 8.070 -14.482 -1.480 1.00 98.19 94 SER A N 1
ATOM 669 C CA . SER A 1 94 ? 6.996 -15.468 -1.317 1.00 98.19 94 SER A CA 1
ATOM 670 C C . SER A 1 94 ? 5.798 -14.858 -0.580 1.00 98.19 94 SER A C 1
ATOM 672 O O . SER A 1 94 ? 5.900 -14.516 0.599 1.00 98.19 94 SER A O 1
ATOM 674 N N . CYS A 1 95 ? 4.640 -14.805 -1.247 1.00 98.12 95 CYS A N 1
ATOM 675 C CA . CYS A 1 95 ? 3.376 -14.262 -0.727 1.00 98.12 95 CYS A CA 1
ATOM 676 C C . CYS A 1 95 ? 2.961 -14.811 0.655 1.00 98.12 95 CYS A C 1
ATOM 678 O O . CYS A 1 95 ? 2.220 -14.157 1.390 1.00 98.12 95 CYS A O 1
ATOM 680 N N . GLY A 1 96 ? 3.421 -16.019 1.005 1.00 96.62 96 GLY A N 1
ATOM 681 C CA . GLY A 1 96 ? 3.159 -16.662 2.294 1.00 96.62 96 GLY A CA 1
ATOM 682 C C . GLY A 1 96 ? 3.979 -16.120 3.472 1.00 96.62 96 GLY A C 1
ATOM 683 O O . GLY A 1 96 ? 3.672 -16.474 4.610 1.00 96.62 96 GLY A O 1
ATOM 684 N N . ARG A 1 97 ? 5.000 -15.278 3.242 1.00 96.94 97 ARG A N 1
ATOM 685 C CA . ARG A 1 97 ? 5.707 -14.572 4.324 1.00 96.94 97 ARG A CA 1
ATOM 686 C C . ARG A 1 97 ? 4.761 -13.589 5.031 1.00 96.94 97 ARG A C 1
ATOM 688 O O . ARG A 1 97 ? 3.757 -13.156 4.467 1.00 96.94 97 ARG A O 1
ATOM 695 N N . SER A 1 98 ? 5.082 -13.231 6.273 1.00 94.31 98 SER A N 1
ATOM 696 C CA . SER A 1 98 ? 4.318 -12.265 7.082 1.00 94.31 98 SER A CA 1
ATOM 697 C C . SER A 1 98 ? 4.498 -10.808 6.650 1.00 94.31 98 SER A C 1
ATOM 699 O O . SER A 1 98 ? 3.661 -9.976 6.974 1.00 94.31 98 SER A O 1
ATOM 701 N N . ASP A 1 99 ? 5.591 -10.513 5.954 1.00 95.56 99 ASP A N 1
ATOM 702 C CA . ASP A 1 99 ? 6.014 -9.186 5.504 1.00 95.56 99 ASP A CA 1
ATOM 703 C C . ASP A 1 99 ? 5.686 -8.912 4.029 1.00 95.56 99 ASP A C 1
ATOM 705 O O . ASP A 1 99 ? 5.826 -7.783 3.596 1.00 95.56 99 ASP A O 1
ATOM 709 N N . ALA A 1 100 ? 5.180 -9.885 3.262 1.00 97.94 100 ALA A N 1
ATOM 710 C CA . ALA A 1 100 ? 4.766 -9.687 1.870 1.00 97.94 100 ALA A CA 1
ATOM 711 C C . ALA A 1 100 ? 3.466 -8.847 1.782 1.00 97.94 100 ALA A C 1
ATOM 713 O O . ALA A 1 100 ? 2.373 -9.380 1.555 1.00 97.94 100 ALA A O 1
ATOM 714 N N . TYR A 1 101 ? 3.538 -7.546 2.070 1.00 98.38 101 TYR A N 1
ATOM 715 C CA . TYR A 1 101 ? 2.379 -6.668 2.253 1.00 98.38 101 TYR A CA 1
ATOM 716 C C . TYR A 1 101 ? 1.595 -6.396 0.971 1.00 98.38 101 TYR A C 1
ATOM 718 O O . TYR A 1 101 ? 0.399 -6.106 1.067 1.00 98.38 101 TYR A O 1
ATOM 726 N N . LEU A 1 102 ? 2.221 -6.494 -0.203 1.00 98.69 102 LEU A N 1
ATOM 727 C CA . LEU A 1 102 ? 1.613 -6.195 -1.502 1.00 98.69 102 LEU A CA 1
ATOM 728 C C . LEU A 1 102 ? 1.512 -7.441 -2.379 1.00 98.69 102 LEU A C 1
ATOM 730 O O . LEU A 1 102 ? 2.260 -8.402 -2.206 1.00 98.69 102 LEU A O 1
ATOM 734 N N . LYS A 1 103 ? 0.596 -7.392 -3.347 1.00 98.69 103 LYS A N 1
ATOM 735 C CA . LYS A 1 103 ? 0.550 -8.283 -4.504 1.00 98.69 103 LYS A CA 1
ATOM 736 C C . LYS A 1 103 ? 0.395 -7.468 -5.783 1.00 98.69 103 LYS A C 1
ATOM 738 O O . LYS A 1 103 ? -0.459 -6.584 -5.838 1.00 98.69 103 LYS A O 1
ATOM 743 N N . VAL A 1 104 ? 1.176 -7.802 -6.801 1.00 98.81 104 VAL A N 1
ATOM 744 C CA . VAL A 1 104 ? 1.143 -7.182 -8.128 1.00 98.81 104 VAL A CA 1
ATOM 745 C C . VAL A 1 104 ? -0.055 -7.717 -8.912 1.00 98.81 104 VAL A C 1
ATOM 747 O O . VAL A 1 104 ? -0.268 -8.931 -8.999 1.00 98.81 104 VAL A O 1
ATOM 750 N N . THR A 1 105 ? -0.857 -6.810 -9.463 1.00 98.50 105 THR A N 1
ATOM 751 C CA . THR A 1 105 ? -2.077 -7.101 -10.236 1.00 98.50 105 THR A CA 1
ATOM 752 C C . THR A 1 105 ? -1.997 -6.663 -11.698 1.00 98.50 105 THR A C 1
ATOM 754 O O . THR A 1 105 ? -2.815 -7.124 -12.487 1.00 98.50 105 THR A O 1
ATOM 757 N N . GLY A 1 106 ? -1.018 -5.829 -12.054 1.00 98.50 106 GLY A N 1
ATOM 758 C CA . GLY A 1 106 ? -0.745 -5.325 -13.405 1.00 98.50 106 GLY A CA 1
ATOM 759 C C . GLY A 1 106 ? 0.668 -4.737 -13.474 1.00 98.50 106 GLY A C 1
ATOM 760 O O . GLY A 1 106 ? 1.244 -4.422 -12.429 1.00 98.50 106 GLY A O 1
ATOM 761 N N . VAL A 1 107 ? 1.226 -4.627 -14.678 1.00 98.56 107 VAL A N 1
ATOM 762 C CA . VAL A 1 107 ? 2.545 -4.028 -14.951 1.00 98.56 107 VAL A CA 1
ATOM 763 C C . VAL A 1 107 ? 2.390 -3.216 -16.231 1.00 98.56 107 VAL A C 1
ATOM 765 O O . VAL A 1 107 ? 2.182 -3.788 -17.297 1.00 98.56 107 VAL A O 1
ATOM 768 N N . GLU A 1 108 ? 2.416 -1.892 -16.104 1.00 98.38 108 GLU A N 1
ATOM 769 C CA . GLU A 1 108 ? 1.891 -0.973 -17.119 1.00 98.38 108 GLU A CA 1
ATOM 770 C C . GLU A 1 108 ? 2.860 0.178 -17.440 1.00 98.38 108 GLU A C 1
ATOM 772 O O . GLU A 1 108 ? 3.773 0.481 -16.671 1.00 98.38 108 GLU A O 1
ATOM 777 N N . ASP A 1 109 ? 2.615 0.875 -18.552 1.00 97.06 109 ASP A N 1
ATOM 778 C CA . ASP A 1 109 ? 3.343 2.079 -18.985 1.00 97.06 109 ASP A CA 1
ATOM 779 C C . ASP A 1 109 ? 2.832 3.384 -18.338 1.00 97.06 109 ASP A C 1
ATOM 781 O O . ASP A 1 109 ? 3.482 4.433 -18.412 1.00 97.06 109 ASP A O 1
ATOM 785 N N . SER A 1 110 ? 1.663 3.343 -17.688 1.00 96.88 110 SER A N 1
ATOM 786 C CA . SER A 1 110 ? 1.036 4.505 -17.060 1.00 96.88 110 SER A CA 1
ATOM 787 C C . SER A 1 110 ? 0.288 4.149 -15.775 1.00 96.88 110 SER A C 1
ATOM 789 O O . SER A 1 110 ? -0.381 3.121 -15.682 1.00 96.88 110 SER A O 1
ATOM 791 N N . SER A 1 111 ? 0.301 5.060 -14.799 1.00 95.31 111 SER A N 1
ATOM 792 C CA . SER A 1 111 ? -0.507 4.942 -13.577 1.00 95.31 111 SER A CA 1
ATOM 793 C C . SER A 1 111 ? -2.016 4.938 -13.842 1.00 95.31 111 SER A C 1
ATOM 795 O O . SER A 1 111 ? -2.776 4.381 -13.052 1.00 95.31 111 SER A O 1
ATOM 797 N N . SER A 1 112 ? -2.459 5.531 -14.954 1.00 95.06 112 SER A N 1
ATOM 798 C CA . SER A 1 112 ? -3.852 5.475 -15.412 1.00 95.06 112 SER A CA 1
ATOM 799 C C . SER A 1 112 ? -4.277 4.091 -15.905 1.00 95.06 112 SER A C 1
ATOM 801 O O . SER A 1 112 ? -5.452 3.767 -15.784 1.00 95.06 112 SER A O 1
ATOM 803 N N . SER A 1 113 ? -3.352 3.273 -16.416 1.00 96.81 113 SER A N 1
ATOM 804 C CA . SER A 1 113 ? -3.637 1.913 -16.902 1.00 96.81 113 SER A CA 1
ATOM 805 C C . SER A 1 113 ? -3.947 0.933 -15.758 1.00 96.81 113 SER A C 1
ATOM 807 O O . SER A 1 113 ? -4.536 -0.118 -15.987 1.00 96.81 113 SER A O 1
ATOM 809 N N . CYS A 1 114 ? -3.586 1.277 -14.515 1.00 96.12 114 CYS A N 1
ATOM 810 C CA . CYS A 1 114 ? -3.772 0.413 -13.350 1.00 96.12 114 CYS A CA 1
ATOM 811 C C . CYS A 1 114 ? -5.212 0.320 -12.813 1.00 96.12 114 CYS A C 1
ATOM 813 O O . CYS A 1 114 ? -5.442 -0.516 -11.940 1.00 96.12 114 CYS A O 1
ATOM 815 N N . ASP A 1 115 ? -6.140 1.190 -13.247 1.00 90.25 115 ASP A N 1
ATOM 816 C CA . ASP A 1 115 ? -7.544 1.261 -12.780 1.00 90.25 115 ASP A CA 1
ATOM 817 C C . ASP A 1 115 ? -7.716 1.173 -11.236 1.00 90.25 115 ASP A C 1
ATOM 819 O O . ASP A 1 115 ? -8.707 0.658 -10.721 1.00 90.25 115 ASP A O 1
ATOM 823 N N . SER A 1 116 ? -6.727 1.658 -10.470 1.00 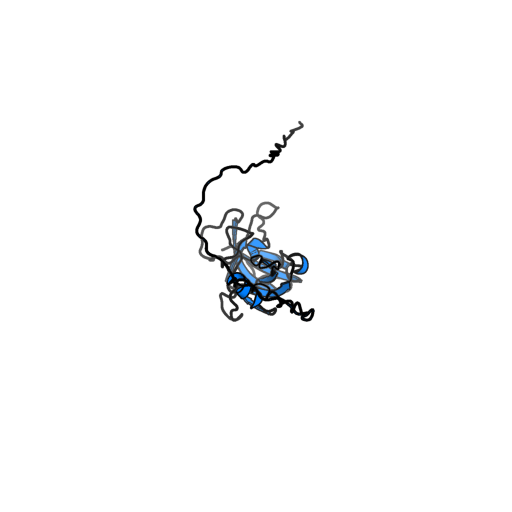89.50 116 SER A N 1
ATOM 824 C CA . SER A 1 116 ? -6.556 1.298 -9.055 1.00 89.50 116 SER A CA 1
ATOM 825 C C . SER A 1 116 ? -7.604 1.936 -8.135 1.00 89.50 116 SER A C 1
ATOM 827 O O . SER A 1 116 ? -7.575 3.152 -7.898 1.00 89.50 116 SER A O 1
ATOM 829 N N . GLU A 1 117 ? -8.467 1.122 -7.527 1.00 93.62 117 GLU A N 1
ATOM 830 C CA . GLU A 1 117 ? -9.493 1.599 -6.599 1.00 93.62 117 GLU A CA 1
ATOM 831 C C . GLU A 1 117 ? -8.896 1.821 -5.205 1.00 93.62 117 GLU A C 1
ATOM 833 O O . GLU A 1 117 ? -8.822 0.934 -4.354 1.00 93.62 117 GLU A O 1
ATOM 838 N N . ALA A 1 118 ? -8.455 3.053 -4.943 1.00 91.88 118 ALA A N 1
ATOM 839 C CA . ALA A 1 118 ? -7.683 3.392 -3.748 1.00 91.88 118 ALA A CA 1
ATOM 840 C C . ALA A 1 118 ? -8.372 3.023 -2.415 1.00 91.88 118 ALA A C 1
ATOM 842 O O . ALA A 1 118 ? -7.693 2.769 -1.420 1.00 91.88 118 ALA A O 1
ATOM 843 N N . LEU A 1 119 ? -9.709 2.988 -2.349 1.00 93.56 119 LEU A N 1
ATOM 844 C CA . LEU A 1 119 ? -10.424 2.567 -1.134 1.00 93.56 119 LEU A CA 1
ATOM 845 C C . LEU A 1 119 ? -10.505 1.046 -0.950 1.00 93.56 119 LEU A C 1
ATOM 847 O O . LEU A 1 119 ? -10.713 0.619 0.183 1.00 93.56 119 LEU A O 1
ATOM 851 N N . ASP A 1 120 ? -10.223 0.259 -1.988 1.00 94.75 120 ASP A N 1
ATOM 852 C CA . ASP A 1 120 ? -10.040 -1.196 -1.936 1.00 94.75 120 ASP A CA 1
ATOM 853 C C . ASP A 1 120 ? -8.604 -1.590 -1.541 1.00 94.75 120 ASP A C 1
ATOM 855 O O . ASP A 1 120 ? -8.235 -2.767 -1.563 1.00 94.75 120 ASP A O 1
ATOM 859 N N . GLY A 1 121 ? -7.770 -0.629 -1.128 1.00 95.88 121 GLY A N 1
ATOM 860 C CA . GLY A 1 121 ? -6.371 -0.870 -0.775 1.00 95.88 121 GLY A CA 1
ATOM 861 C C . GLY A 1 121 ? -5.566 -1.264 -2.007 1.00 95.88 121 GLY A C 1
ATOM 862 O O . GLY A 1 121 ? -4.985 -2.354 -2.047 1.00 95.88 121 GLY A O 1
ATOM 863 N N . GLU A 1 122 ? -5.602 -0.389 -3.007 1.00 97.38 122 GLU A N 1
ATOM 864 C CA . GLU A 1 122 ? -4.909 -0.495 -4.287 1.00 97.38 122 GLU A CA 1
ATOM 865 C C . GLU A 1 122 ? -4.149 0.803 -4.566 1.00 97.38 122 GLU A C 1
ATOM 867 O O . GLU A 1 122 ? -4.539 1.876 -4.101 1.00 97.38 122 GLU A O 1
ATOM 872 N N . SER A 1 123 ? -3.046 0.695 -5.299 1.00 97.75 123 SER A N 1
ATOM 873 C CA . SER A 1 123 ? -2.216 1.817 -5.740 1.00 97.75 123 SER A CA 1
ATOM 874 C C . SER A 1 123 ? -1.348 1.368 -6.922 1.00 97.75 123 SER A C 1
ATOM 876 O O . SER A 1 123 ? -1.492 0.253 -7.428 1.00 97.75 123 SER A O 1
ATOM 878 N N . TRP A 1 124 ? -0.403 2.207 -7.322 1.00 98.12 124 TRP A N 1
ATOM 879 C CA . TRP A 1 124 ? 0.671 1.882 -8.253 1.00 98.12 124 TRP A CA 1
ATOM 880 C C . TRP A 1 124 ? 2.017 2.320 -7.667 1.00 98.12 124 TRP A C 1
ATOM 882 O O . TRP A 1 124 ? 2.089 3.318 -6.951 1.00 98.12 124 TRP A O 1
ATOM 892 N N . TRP A 1 125 ? 3.085 1.591 -7.981 1.00 98.38 125 TRP A N 1
ATOM 893 C CA . TRP A 1 125 ? 4.466 1.979 -7.684 1.00 98.38 125 TRP A CA 1
ATOM 894 C C . TRP A 1 125 ? 5.187 2.239 -9.006 1.00 98.38 125 TRP A C 1
ATOM 896 O O . TRP A 1 125 ? 5.132 1.413 -9.914 1.00 98.38 125 TRP A O 1
ATOM 906 N N . ARG A 1 126 ? 5.804 3.414 -9.139 1.00 98.12 126 ARG A N 1
ATOM 907 C CA . ARG A 1 126 ? 6.444 3.903 -10.365 1.00 98.12 126 ARG A CA 1
ATOM 908 C C . ARG A 1 126 ? 7.965 3.760 -10.278 1.00 98.12 126 ARG A C 1
ATOM 910 O O . ARG A 1 126 ? 8.545 4.188 -9.285 1.00 98.12 126 ARG A O 1
ATOM 917 N N . SER A 1 127 ? 8.597 3.257 -11.335 1.00 98.00 127 SER A N 1
ATOM 918 C CA . SER A 1 127 ? 10.058 3.198 -11.462 1.00 98.00 127 SER A CA 1
ATOM 919 C C . SER A 1 127 ? 10.694 4.589 -11.661 1.00 98.00 127 SER A C 1
ATOM 921 O O . SER A 1 127 ? 10.010 5.563 -12.011 1.00 98.00 127 SER A O 1
ATOM 923 N N . PRO A 1 128 ? 12.030 4.712 -11.558 1.00 96.06 128 PRO A N 1
ATOM 924 C CA . PRO A 1 128 ? 12.769 5.749 -12.272 1.00 96.06 128 PRO A CA 1
ATOM 925 C C . PRO A 1 128 ? 12.441 5.728 -13.774 1.00 96.06 128 PRO A C 1
ATOM 927 O O . PRO A 1 128 ? 12.022 4.705 -14.318 1.00 96.06 128 PRO A O 1
ATOM 930 N N . THR A 1 129 ? 12.617 6.856 -14.460 1.00 96.19 129 THR A N 1
ATOM 931 C CA . THR A 1 129 ? 12.482 6.903 -15.924 1.00 96.19 129 THR A CA 1
ATOM 932 C C . THR A 1 129 ? 13.824 6.560 -16.555 1.00 96.19 129 THR A C 1
ATOM 934 O O . THR A 1 129 ? 14.792 7.287 -16.331 1.00 96.19 129 THR A O 1
ATOM 937 N N . HIS A 1 130 ? 13.870 5.488 -17.345 1.00 95.38 130 HIS A N 1
ATOM 938 C CA . HIS A 1 130 ? 15.101 4.932 -17.901 1.00 95.38 130 HIS A CA 1
ATOM 939 C C . HIS A 1 130 ? 15.037 4.858 -19.431 1.00 95.38 130 HIS A C 1
ATOM 941 O O . HIS A 1 130 ? 14.062 4.354 -19.973 1.00 95.38 130 HIS A O 1
ATOM 947 N N . ASP A 1 131 ? 16.029 5.433 -20.124 1.00 91.94 131 ASP A N 1
ATOM 948 C CA . ASP A 1 131 ? 16.149 5.564 -21.596 1.00 91.94 131 ASP A CA 1
ATOM 949 C C . ASP A 1 131 ? 14.899 6.051 -22.384 1.00 91.94 131 ASP A C 1
ATOM 951 O O . ASP A 1 131 ? 14.913 6.135 -23.613 1.00 91.94 131 ASP A O 1
ATOM 955 N N . GLY A 1 132 ? 13.858 6.507 -21.678 1.00 92.44 132 GLY A N 1
ATOM 956 C CA . GLY A 1 132 ? 12.586 7.009 -22.208 1.00 92.44 132 GLY A CA 1
ATOM 957 C C . GLY A 1 132 ? 11.361 6.342 -21.572 1.00 92.44 132 GLY A C 1
ATOM 958 O O . GLY A 1 132 ? 10.303 6.968 -21.501 1.00 92.44 132 GLY A O 1
ATOM 959 N N . ASP A 1 133 ? 11.529 5.128 -21.052 1.00 95.25 133 ASP A N 1
ATOM 960 C CA . ASP A 1 133 ? 10.469 4.272 -20.525 1.00 95.25 133 ASP A CA 1
ATOM 961 C C . ASP A 1 133 ? 10.270 4.448 -19.008 1.00 95.25 133 ASP A C 1
ATOM 963 O O . ASP A 1 133 ? 11.066 5.072 -18.297 1.00 95.25 133 ASP A O 1
ATOM 967 N N . THR A 1 134 ? 9.147 3.960 -18.480 1.00 97.44 134 THR A N 1
ATOM 968 C CA . THR A 1 134 ? 8.812 3.965 -17.045 1.00 97.44 134 THR A CA 1
ATOM 969 C C . THR A 1 134 ? 7.802 2.859 -16.766 1.00 97.44 134 THR A C 1
ATOM 971 O O . THR A 1 134 ? 6.796 2.764 -17.463 1.00 97.44 134 THR A O 1
ATOM 974 N N . ILE A 1 135 ? 8.048 2.068 -15.725 1.00 98.56 135 ILE A N 1
ATOM 975 C CA . ILE A 1 135 ? 7.209 0.940 -15.319 1.00 98.56 135 ILE A CA 1
ATOM 976 C C . ILE A 1 135 ? 6.315 1.368 -14.151 1.00 98.56 135 ILE A C 1
ATOM 978 O O . ILE A 1 135 ? 6.777 2.004 -13.199 1.00 98.56 135 ILE A O 1
ATOM 982 N N . TYR A 1 136 ? 5.037 0.996 -14.208 1.00 98.69 136 TYR A N 1
ATOM 983 C CA . TYR A 1 136 ? 4.068 1.144 -13.126 1.00 98.69 136 TYR A CA 1
ATOM 984 C C . TYR A 1 136 ? 3.590 -0.238 -12.676 1.00 98.69 136 TYR A C 1
ATOM 986 O O . TYR A 1 136 ? 2.833 -0.912 -13.373 1.00 98.69 136 TYR A O 1
ATOM 994 N N . LEU A 1 137 ? 4.014 -0.657 -11.484 1.00 98.81 137 LEU A N 1
ATOM 995 C CA . LEU A 1 137 ? 3.529 -1.872 -10.835 1.00 98.81 137 LEU A CA 1
ATOM 996 C C . LEU A 1 137 ? 2.188 -1.564 -10.173 1.00 98.81 137 LEU A C 1
ATOM 998 O O . LEU A 1 137 ? 2.140 -0.889 -9.142 1.00 98.81 137 LEU A O 1
ATOM 1002 N N . CYS A 1 138 ? 1.093 -2.056 -10.741 1.00 98.69 138 CYS A N 1
ATOM 1003 C CA . CYS A 1 138 ? -0.226 -1.946 -10.129 1.00 98.69 138 CYS A CA 1
ATOM 1004 C C . CYS A 1 138 ? -0.292 -2.923 -8.948 1.00 98.69 138 CYS A C 1
ATOM 1006 O O . CYS A 1 138 ? -0.100 -4.128 -9.130 1.00 98.69 138 CYS A O 1
ATOM 1008 N N . VAL A 1 139 ? -0.537 -2.426 -7.733 1.00 98.69 139 VAL A N 1
ATOM 1009 C CA . VAL A 1 139 ? -0.371 -3.192 -6.488 1.00 98.69 139 VAL A CA 1
ATOM 1010 C C . VAL A 1 139 ? -1.603 -3.143 -5.589 1.00 98.69 139 VAL A C 1
ATOM 1012 O O . VAL A 1 139 ? -2.187 -2.092 -5.332 1.00 98.69 139 VAL A O 1
ATOM 1015 N N . ARG A 1 140 ? -1.960 -4.304 -5.034 1.00 98.19 140 ARG A N 1
ATOM 1016 C CA . ARG A 1 140 ? -3.084 -4.512 -4.113 1.00 98.19 140 ARG A CA 1
ATOM 1017 C C . ARG A 1 140 ? -2.573 -4.995 -2.752 1.00 98.19 140 ARG A C 1
ATOM 1019 O O . ARG A 1 140 ? -1.838 -5.978 -2.669 1.00 98.19 140 ARG A O 1
ATOM 1026 N N . ARG A 1 141 ? -2.993 -4.347 -1.661 1.00 97.81 141 ARG A N 1
ATOM 1027 C CA . ARG A 1 141 ? -2.575 -4.685 -0.285 1.00 97.81 141 ARG A CA 1
ATOM 1028 C C . ARG A 1 141 ? -3.110 -6.054 0.161 1.00 97.81 141 ARG A C 1
ATOM 1030 O O . ARG A 1 141 ? -4.318 -6.315 0.096 1.00 97.81 141 ARG A O 1
ATOM 1037 N N . GLN A 1 142 ? -2.215 -6.895 0.671 1.00 96.88 142 GLN A N 1
ATOM 1038 C CA . GLN A 1 142 ? -2.472 -8.195 1.293 1.00 96.88 142 GLN A CA 1
ATOM 1039 C C . GLN A 1 142 ? -2.513 -8.062 2.821 1.00 96.88 142 GLN A C 1
ATOM 1041 O O . GLN A 1 142 ? -1.502 -8.237 3.494 1.00 96.88 142 GLN A O 1
ATOM 1046 N N . PHE A 1 143 ? -3.677 -7.725 3.376 1.00 94.31 143 PHE A N 1
ATOM 1047 C CA . PHE A 1 143 ? -3.862 -7.643 4.826 1.00 94.31 143 PHE A CA 1
ATOM 1048 C C . PHE A 1 143 ? -3.896 -9.040 5.468 1.00 94.31 143 PHE A C 1
ATOM 1050 O O . PHE A 1 143 ? -4.675 -9.897 5.042 1.00 94.31 143 PHE A O 1
ATOM 1057 N N . ARG A 1 144 ? -3.117 -9.250 6.536 1.00 94.56 144 ARG A N 1
ATOM 1058 C CA . ARG A 1 144 ? -3.189 -10.442 7.410 1.00 94.56 144 ARG A CA 1
ATOM 1059 C C . ARG A 1 144 ? -3.822 -10.077 8.749 1.00 94.56 144 ARG A C 1
ATOM 1061 O O . ARG A 1 144 ? -3.603 -8.980 9.260 1.00 94.56 144 ARG A O 1
ATOM 1068 N N . GLU A 1 145 ? -4.620 -10.979 9.324 1.00 95.38 145 GLU A N 1
ATOM 1069 C CA . GLU A 1 145 ? -5.280 -10.730 10.615 1.00 95.38 145 GLU A CA 1
ATOM 1070 C C . GLU A 1 145 ? -4.246 -10.383 11.697 1.00 95.38 145 GLU A C 1
ATOM 1072 O O . GLU A 1 145 ? -3.248 -11.081 11.869 1.00 95.38 145 GLU A O 1
ATOM 1077 N N . GLY A 1 146 ? -4.476 -9.280 12.410 1.00 95.81 146 GLY A N 1
ATOM 1078 C CA . GLY A 1 146 ? -3.550 -8.772 13.417 1.00 95.81 146 GLY A CA 1
ATOM 1079 C C . GLY A 1 146 ? -2.534 -7.736 12.918 1.00 95.81 146 GLY A C 1
ATOM 1080 O O . GLY A 1 146 ? -2.000 -7.020 13.768 1.00 95.81 146 GLY A O 1
ATOM 1081 N N . GLU A 1 147 ? -2.312 -7.582 11.603 1.00 97.00 147 GLU A N 1
ATOM 1082 C CA . GLU A 1 147 ? -1.553 -6.446 11.046 1.00 97.00 147 GLU A CA 1
ATOM 1083 C C . GLU A 1 147 ? -2.229 -5.113 11.410 1.00 97.00 147 GLU A C 1
ATOM 1085 O O . GLU A 1 147 ? -3.461 -5.025 11.474 1.00 97.00 147 GLU A O 1
ATOM 1090 N N . CYS A 1 148 ? -1.430 -4.060 11.608 1.00 98.12 148 CYS A N 1
ATOM 1091 C CA . CYS A 1 148 ? -1.934 -2.706 11.814 1.00 98.12 148 CYS A CA 1
ATOM 1092 C C . CYS A 1 148 ? -1.591 -1.769 10.654 1.00 98.12 148 CYS A C 1
ATOM 1094 O O . CYS A 1 148 ? -0.515 -1.835 10.065 1.00 98.12 148 CYS A O 1
ATOM 1096 N N . PHE A 1 149 ? -2.527 -0.868 10.368 1.00 98.31 149 PHE A N 1
ATOM 1097 C CA . PHE A 1 149 ? -2.454 0.160 9.332 1.00 98.31 149 PHE A CA 1
ATOM 1098 C C . PHE A 1 149 ? -3.033 1.480 9.867 1.00 98.31 149 PHE A C 1
ATOM 1100 O O . PHE A 1 149 ? -3.593 1.523 10.971 1.00 98.31 149 PHE A O 1
ATOM 1107 N N . LEU A 1 150 ? -2.886 2.581 9.128 1.00 98.31 150 LEU A N 1
ATOM 1108 C CA . LEU A 1 150 ? -3.198 3.916 9.644 1.00 98.31 150 LEU A CA 1
ATOM 1109 C C . LEU A 1 150 ? -4.578 4.454 9.228 1.00 98.31 150 LEU A C 1
ATOM 1111 O O . LEU A 1 150 ? -4.961 4.497 8.059 1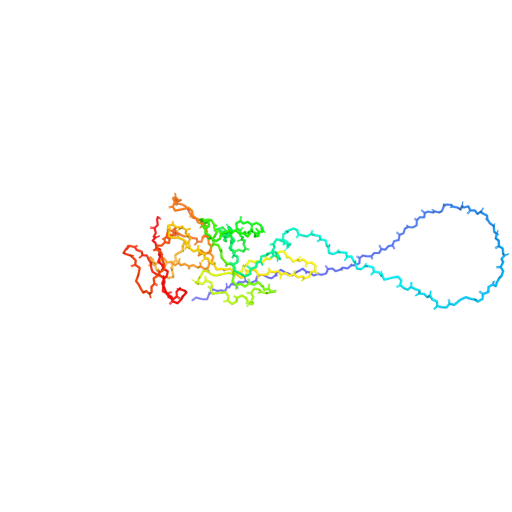.00 98.31 150 LEU A O 1
ATOM 1115 N N . GLY A 1 151 ? -5.323 4.936 10.226 1.00 97.62 151 GLY A N 1
ATOM 1116 C CA . GLY A 1 151 ? -6.640 5.558 10.089 1.00 97.62 151 GLY A CA 1
ATOM 1117 C C . GLY A 1 151 ? -6.641 7.052 10.425 1.00 97.62 151 GLY A C 1
ATOM 1118 O O . GLY A 1 151 ? -5.822 7.554 11.201 1.00 97.62 151 GLY A O 1
ATOM 1119 N N . LYS A 1 152 ? -7.613 7.784 9.875 1.00 96.62 152 LYS A N 1
ATOM 1120 C CA . LYS A 1 152 ? -7.783 9.238 10.045 1.00 96.62 152 LYS A CA 1
ATOM 1121 C C . LYS A 1 152 ? -9.159 9.609 10.604 1.00 96.62 152 LYS A C 1
ATOM 1123 O O . LYS A 1 152 ? -10.068 8.783 10.685 1.00 96.62 152 LYS A O 1
ATOM 1128 N N . THR A 1 153 ? -9.330 10.871 10.989 1.00 95.44 153 THR A N 1
ATOM 1129 C CA . THR A 1 153 ? -10.644 11.414 11.371 1.00 95.44 153 THR A CA 1
ATOM 1130 C C . THR A 1 153 ? -11.579 11.429 10.162 1.00 95.44 153 THR A C 1
ATOM 1132 O O . THR A 1 153 ? -11.225 11.947 9.105 1.00 95.44 153 THR A O 1
ATOM 1135 N N . GLY A 1 154 ? -12.783 10.879 10.314 1.00 92.44 154 GLY A N 1
ATOM 1136 C CA . GLY A 1 154 ? -13.827 10.948 9.294 1.00 92.44 154 GLY A CA 1
ATOM 1137 C C . GLY A 1 154 ? -14.512 12.317 9.233 1.00 92.44 154 GLY A C 1
ATOM 1138 O O . GLY A 1 154 ? -14.486 13.091 10.187 1.00 92.44 154 GLY A O 1
ATOM 1139 N N . SER A 1 155 ? -15.206 12.591 8.127 1.00 89.06 155 SER A N 1
ATOM 1140 C CA . SER A 1 155 ? -15.906 13.866 7.873 1.00 89.06 155 SER A CA 1
ATOM 1141 C C . SER A 1 155 ? -17.027 14.206 8.869 1.00 89.06 155 SER A C 1
ATOM 1143 O O . SER A 1 155 ? -17.493 15.343 8.915 1.00 89.06 155 SER A O 1
ATOM 1145 N N . LYS A 1 156 ? -17.465 13.242 9.689 1.00 88.19 156 LYS A N 1
ATOM 1146 C CA . LYS A 1 156 ? -18.449 13.424 10.766 1.00 88.19 156 LYS A CA 1
ATOM 1147 C C . LYS A 1 156 ? -17.755 13.254 12.120 1.00 88.19 156 LYS A C 1
ATOM 1149 O O . LYS A 1 156 ? -17.052 12.267 12.330 1.00 88.19 156 LYS A O 1
ATOM 1154 N N . LYS A 1 157 ? -17.980 14.195 13.047 1.00 85.19 157 LYS A N 1
ATOM 1155 C CA . LYS A 1 157 ? -17.354 14.229 14.385 1.00 85.19 157 LYS A CA 1
ATOM 1156 C C . LYS A 1 157 ? -17.442 12.864 15.085 1.00 85.19 157 LYS A C 1
ATOM 1158 O O . LYS A 1 157 ? -18.528 12.314 15.232 1.00 85.19 157 LYS A O 1
ATOM 1163 N N . GLY A 1 158 ? -16.298 12.336 15.523 1.00 81.62 158 GLY A N 1
ATOM 1164 C CA . GLY A 1 158 ? -16.207 11.046 16.218 1.00 81.62 158 GLY A CA 1
ATOM 1165 C C . GLY A 1 158 ? -16.292 9.801 15.324 1.00 81.62 158 GLY A C 1
ATOM 1166 O O . GLY A 1 158 ? -16.304 8.691 15.852 1.00 81.62 158 GLY A O 1
ATOM 1167 N N . ARG A 1 159 ? -16.342 9.939 13.990 1.00 90.75 159 ARG A N 1
ATOM 1168 C CA . ARG A 1 159 ? -16.154 8.808 13.065 1.00 90.75 159 ARG A CA 1
ATOM 1169 C C . ARG A 1 159 ? -14.678 8.643 12.711 1.00 90.75 159 ARG A C 1
ATOM 1171 O O . ARG A 1 159 ? -13.939 9.617 12.599 1.00 90.75 159 ARG A O 1
ATOM 1178 N N . ILE A 1 160 ? -14.297 7.393 12.485 1.00 95.44 160 ILE A N 1
ATOM 1179 C CA . ILE A 1 160 ? -12.997 6.983 11.954 1.00 95.44 160 ILE A CA 1
ATOM 1180 C C . ILE A 1 160 ? -13.165 6.757 10.450 1.00 95.44 160 ILE A C 1
ATOM 1182 O O . ILE A 1 160 ? -14.209 6.264 10.018 1.00 95.44 160 ILE A O 1
ATOM 1186 N N . ALA A 1 161 ? -12.160 7.119 9.662 1.00 95.50 161 ALA A N 1
ATOM 1187 C CA . ALA A 1 161 ? -12.108 6.873 8.229 1.00 95.50 161 ALA A CA 1
ATOM 1188 C C . ALA A 1 161 ? -10.758 6.275 7.815 1.00 95.50 161 ALA A C 1
ATOM 1190 O O . ALA A 1 161 ? -9.740 6.468 8.479 1.00 95.50 161 ALA A O 1
ATOM 1191 N N . ILE A 1 162 ? -10.786 5.586 6.682 1.00 95.88 162 ILE A N 1
ATOM 1192 C CA . ILE A 1 162 ? -9.627 5.079 5.945 1.00 95.88 162 ILE A CA 1
ATOM 1193 C C . ILE A 1 162 ? -9.321 6.000 4.749 1.00 95.88 162 ILE A C 1
ATOM 1195 O O . ILE A 1 162 ? -10.059 6.949 4.462 1.00 95.88 162 ILE A O 1
ATOM 1199 N N . SER A 1 163 ? -8.211 5.738 4.070 1.00 95.94 163 SER A N 1
ATOM 1200 C CA . SER A 1 163 ? -7.850 6.257 2.741 1.00 95.94 163 SER A CA 1
ATOM 1201 C C . SER A 1 163 ? -6.835 5.310 2.117 1.00 95.94 163 SER A C 1
ATOM 1203 O O . SER A 1 163 ? -6.160 4.637 2.887 1.00 95.94 163 SER A O 1
ATOM 1205 N N . GLY A 1 164 ? -6.676 5.322 0.787 1.00 95.88 164 GLY A N 1
ATOM 1206 C CA . GLY A 1 164 ? -5.705 4.475 0.075 1.00 95.88 164 GLY A CA 1
ATOM 1207 C C . GLY A 1 164 ? -4.334 4.457 0.732 1.00 95.88 164 GLY A C 1
ATOM 1208 O O . GLY A 1 164 ? -3.972 3.437 1.297 1.00 95.88 164 GLY A O 1
ATOM 1209 N N . HIS A 1 165 ? -3.672 5.612 0.835 1.00 97.25 165 HIS A N 1
ATOM 1210 C CA . HIS A 1 165 ? -2.405 5.753 1.569 1.00 97.25 165 HIS A CA 1
ATOM 1211 C C . HIS A 1 165 ? -2.396 5.037 2.932 1.00 97.25 165 HIS A C 1
ATOM 1213 O O . HIS A 1 165 ? -1.568 4.172 3.178 1.00 97.25 165 HIS A O 1
ATOM 1219 N N . GLY A 1 166 ? -3.397 5.293 3.781 1.00 97.81 166 GLY A N 1
ATOM 1220 C CA . GLY A 1 166 ? -3.520 4.648 5.094 1.00 97.81 166 GLY A CA 1
ATOM 1221 C C . GLY A 1 166 ? -3.737 3.132 5.044 1.00 97.81 166 GLY A C 1
ATOM 1222 O O . GLY A 1 166 ? -3.217 2.427 5.902 1.00 97.81 166 GLY A O 1
ATOM 1223 N N . LEU A 1 167 ? -4.456 2.622 4.039 1.00 97.44 167 LEU A N 1
ATOM 1224 C CA . LEU A 1 167 ? -4.629 1.186 3.780 1.00 97.44 167 LEU A CA 1
ATOM 1225 C C . LEU A 1 167 ? -3.331 0.532 3.283 1.00 97.44 167 LEU A C 1
ATOM 1227 O O . LEU A 1 167 ? -3.071 -0.617 3.622 1.00 97.44 167 LEU A O 1
ATOM 1231 N N . MET A 1 168 ? -2.523 1.252 2.502 1.00 98.19 168 MET A N 1
ATOM 1232 C CA . MET A 1 168 ? -1.270 0.743 1.939 1.00 98.19 168 MET A CA 1
ATOM 1233 C C . MET A 1 168 ? -0.110 0.730 2.948 1.00 98.19 168 MET A C 1
ATOM 1235 O O . MET A 1 168 ? 0.880 0.048 2.701 1.00 98.19 168 MET A O 1
ATOM 1239 N N . THR A 1 169 ? -0.230 1.423 4.089 1.00 98.19 169 THR A N 1
ATOM 1240 C CA . THR A 1 169 ? 0.780 1.391 5.167 1.00 98.19 169 THR A CA 1
ATOM 1241 C C . THR A 1 169 ? 0.899 0.030 5.876 1.00 98.19 169 THR A C 1
ATOM 1243 O O . THR A 1 169 ? -0.037 -0.780 5.923 1.00 98.19 169 THR A O 1
ATOM 1246 N N . SER A 1 170 ? 2.052 -0.176 6.516 1.00 97.25 170 SER A N 1
ATOM 1247 C CA . SER A 1 170 ? 2.241 -1.088 7.647 1.00 97.25 170 SER A CA 1
ATOM 1248 C C . SER A 1 170 ? 2.631 -0.264 8.882 1.00 97.25 170 SER A C 1
ATOM 1250 O O . SER A 1 170 ? 3.379 0.710 8.778 1.00 97.25 170 SER A O 1
ATOM 1252 N N . TRP A 1 171 ? 2.100 -0.599 10.060 1.00 97.62 171 TRP A N 1
ATOM 1253 C CA . TRP A 1 171 ? 2.407 0.094 11.316 1.00 97.62 171 TRP A CA 1
ATOM 1254 C C . TRP A 1 171 ? 2.421 -0.878 12.496 1.00 97.62 171 TRP A C 1
ATOM 1256 O O . TRP A 1 171 ? 1.701 -1.875 12.508 1.00 97.62 171 TRP A O 1
ATOM 1266 N N . SER A 1 172 ? 3.203 -0.584 13.537 1.00 96.69 172 SER A N 1
ATOM 1267 C CA . SER A 1 172 ? 3.185 -1.406 14.752 1.00 96.69 172 SER A CA 1
ATOM 1268 C C . SER A 1 172 ? 1.954 -1.098 15.608 1.00 96.69 172 SER A C 1
ATOM 1270 O O . SER A 1 172 ? 1.735 0.042 16.022 1.00 96.69 172 SER A O 1
ATOM 1272 N N . CYS A 1 173 ? 1.192 -2.144 15.939 1.00 97.62 173 CYS A N 1
ATOM 1273 C CA . CYS A 1 173 ? 0.019 -2.075 16.813 1.00 97.62 173 CYS A CA 1
ATOM 1274 C C . CYS A 1 173 ? 0.315 -1.594 18.245 1.00 97.62 173 CYS A C 1
ATOM 1276 O O . CYS A 1 173 ? -0.619 -1.287 18.975 1.00 97.62 173 CYS A O 1
ATOM 1278 N N . SER A 1 174 ? 1.584 -1.563 18.672 1.00 97.25 174 SER A N 1
ATOM 1279 C CA . SER A 1 174 ? 1.988 -1.141 20.021 1.00 97.25 174 SER A CA 1
ATOM 1280 C C . SER A 1 174 ? 2.573 0.276 20.071 1.00 97.25 174 SER A C 1
ATOM 1282 O O . SER A 1 174 ? 3.234 0.630 21.049 1.00 97.25 174 SER A O 1
ATOM 1284 N N . LYS A 1 175 ? 2.414 1.071 19.006 1.00 96.12 175 LYS A N 1
ATOM 1285 C CA . LYS A 1 175 ? 2.781 2.493 18.998 1.00 96.12 175 LYS A CA 1
ATOM 1286 C C . LYS A 1 175 ? 1.699 3.315 19.701 1.00 96.12 175 LYS A C 1
ATOM 1288 O O . LYS A 1 175 ? 0.514 3.063 19.549 1.00 96.12 175 LYS A O 1
ATOM 1293 N N . ASP A 1 176 ? 2.121 4.344 20.422 1.00 94.62 176 ASP A N 1
ATOM 1294 C CA . ASP A 1 176 ? 1.272 5.379 21.031 1.00 94.62 176 ASP A CA 1
ATOM 1295 C C . ASP A 1 176 ? 1.042 6.590 20.101 1.00 94.62 176 ASP A C 1
ATOM 1297 O O . ASP A 1 176 ? 0.275 7.508 20.399 1.00 94.62 176 ASP A O 1
ATOM 1301 N N . THR A 1 177 ? 1.746 6.602 18.971 1.00 96.12 177 THR A N 1
ATOM 1302 C CA . THR A 1 177 ? 1.950 7.747 18.089 1.00 96.12 177 THR A CA 1
ATOM 1303 C C . THR A 1 177 ? 1.749 7.350 16.628 1.00 96.12 177 THR A C 1
ATOM 1305 O O . THR A 1 177 ? 1.973 6.205 16.229 1.00 96.12 177 THR A O 1
ATOM 1308 N N . VAL A 1 178 ? 1.309 8.320 15.820 1.00 97.69 178 VAL A N 1
ATOM 1309 C CA . VAL A 1 178 ? 1.059 8.174 14.377 1.00 97.69 178 VAL A CA 1
ATOM 1310 C C . VAL A 1 178 ? 1.565 9.408 13.616 1.00 97.69 178 VAL A C 1
ATOM 1312 O O . VAL A 1 178 ? 1.606 10.496 14.204 1.00 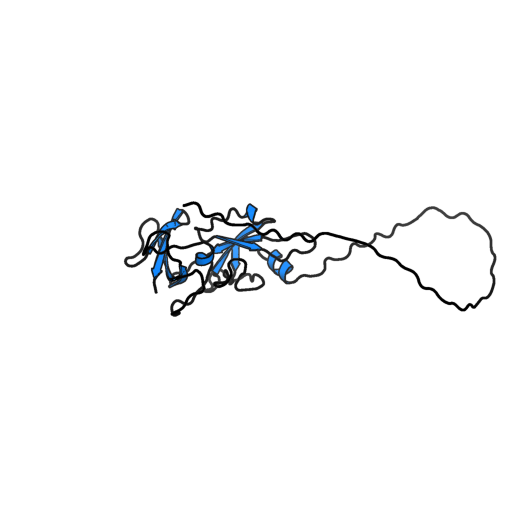97.69 178 VAL A O 1
ATOM 1315 N N . PRO A 1 179 ? 1.913 9.284 12.323 1.00 97.25 179 PRO A N 1
ATOM 1316 C CA . PRO A 1 179 ? 2.333 10.403 11.484 1.00 97.25 179 PRO A CA 1
ATOM 1317 C C . PRO A 1 179 ? 1.271 11.502 11.324 1.00 97.25 179 PRO A C 1
ATOM 1319 O O . PRO A 1 179 ? 0.081 11.346 11.630 1.00 97.25 179 PRO A O 1
ATOM 1322 N N . LYS A 1 180 ? 1.711 12.660 10.824 1.00 95.81 180 LYS A N 1
ATOM 1323 C CA . LYS A 1 180 ? 0.852 13.820 10.554 1.00 95.81 180 LYS A CA 1
ATOM 1324 C C . LYS A 1 180 ? -0.222 13.450 9.519 1.00 95.81 180 LYS A C 1
ATOM 1326 O O . LYS A 1 180 ? 0.074 12.859 8.497 1.00 95.81 180 LYS A O 1
ATOM 1331 N N . GLY A 1 181 ? -1.475 13.828 9.781 1.00 93.94 181 GLY A N 1
ATOM 1332 C CA . GLY A 1 181 ? -2.637 13.467 8.951 1.00 93.94 181 GLY A CA 1
ATOM 1333 C C . GLY A 1 181 ? -3.433 12.278 9.501 1.00 93.94 181 GLY A C 1
ATOM 1334 O O . GLY A 1 181 ? -4.666 12.311 9.492 1.00 93.94 181 GLY A O 1
ATOM 1335 N N . PHE A 1 182 ? -2.757 11.300 10.103 1.00 97.56 182 PHE A N 1
ATOM 1336 C CA . PHE A 1 182 ? -3.387 10.157 10.765 1.00 97.56 182 PHE A CA 1
ATOM 1337 C C . PHE A 1 182 ? -3.768 10.457 12.221 1.00 97.56 182 PHE A C 1
ATOM 1339 O O . PHE A 1 182 ? -3.301 11.427 12.834 1.00 97.56 182 PHE A O 1
ATOM 1346 N N . LYS A 1 183 ? -4.687 9.653 12.770 1.00 97.06 183 LYS A N 1
ATOM 1347 C CA . LYS A 1 183 ? -5.228 9.789 14.139 1.00 97.06 183 LYS A CA 1
ATOM 1348 C C . LYS A 1 183 ? -5.539 8.463 14.844 1.00 97.06 183 LYS A C 1
ATOM 1350 O O . LYS A 1 183 ? -5.811 8.500 16.039 1.00 97.06 183 LYS A O 1
ATOM 1355 N N . TYR A 1 184 ? -5.509 7.335 14.139 1.00 97.75 184 TYR A N 1
ATOM 1356 C CA . TYR A 1 184 ? -5.839 6.018 14.680 1.00 97.75 184 TYR A CA 1
ATOM 1357 C C . TYR A 1 184 ? -4.869 4.976 14.134 1.00 97.75 184 TYR A C 1
ATOM 1359 O O . TYR A 1 184 ? -4.531 5.024 12.952 1.00 97.75 184 TYR A O 1
ATOM 1367 N N . ILE A 1 185 ? -4.489 4.017 14.970 1.00 98.44 185 ILE A N 1
ATOM 1368 C CA . ILE A 1 185 ? -3.901 2.756 14.523 1.00 98.44 185 ILE A CA 1
ATOM 1369 C C . ILE A 1 185 ? -5.056 1.761 14.434 1.00 98.44 185 ILE A C 1
ATOM 1371 O O . ILE A 1 185 ? -5.892 1.689 15.339 1.00 98.44 185 ILE A O 1
ATOM 1375 N N . LEU A 1 186 ? -5.158 1.059 13.311 1.00 98.31 186 LEU A N 1
ATOM 1376 C CA . LEU A 1 186 ? -6.247 0.138 13.018 1.00 98.31 186 LEU A CA 1
ATOM 1377 C C . LEU A 1 186 ? -5.682 -1.263 12.836 1.00 98.31 186 LEU A C 1
ATOM 1379 O O . LEU A 1 186 ? -4.984 -1.522 11.864 1.00 98.31 186 LEU A O 1
ATOM 1383 N N . GLN A 1 187 ? -5.997 -2.165 13.763 1.00 98.19 187 GLN A N 1
ATOM 1384 C CA . GLN A 1 187 ? -5.677 -3.580 13.628 1.00 98.19 187 GLN A CA 1
ATOM 1385 C C . GLN A 1 187 ? -6.730 -4.261 12.762 1.00 98.19 187 GLN A C 1
ATOM 1387 O O . GLN A 1 187 ? -7.901 -4.302 13.149 1.00 98.19 187 GLN A O 1
ATOM 1392 N N . PHE A 1 188 ? -6.322 -4.804 11.618 1.00 97.81 188 PHE A N 1
ATOM 1393 C CA . PHE A 1 188 ? -7.194 -5.554 10.720 1.00 97.81 188 PHE A CA 1
ATOM 1394 C C . PHE A 1 188 ? -7.695 -6.838 11.396 1.00 97.81 188 PHE A C 1
ATOM 1396 O O . PHE A 1 188 ? -6.917 -7.607 11.964 1.00 97.81 188 PHE A O 1
ATOM 1403 N N . THR A 1 189 ? -9.011 -7.051 11.338 1.00 97.06 189 THR A N 1
ATOM 1404 C CA . THR A 1 189 ? -9.718 -8.184 11.958 1.00 97.06 189 THR A CA 1
ATOM 1405 C C . THR A 1 189 ? -10.390 -9.098 10.932 1.00 97.06 189 THR A C 1
ATOM 1407 O O . THR A 1 189 ? -11.146 -9.975 11.329 1.00 97.06 189 THR A O 1
ATOM 1410 N N . GLY A 1 190 ? -10.129 -8.914 9.631 1.00 95.25 190 GLY A N 1
ATOM 1411 C CA . GLY A 1 190 ? -10.583 -9.806 8.559 1.00 95.25 190 GLY A CA 1
ATOM 1412 C C . GLY A 1 190 ? -11.456 -9.142 7.488 1.00 95.25 190 GLY A C 1
ATOM 1413 O O . GLY A 1 190 ? -11.896 -7.995 7.616 1.00 95.25 190 GLY A O 1
ATOM 1414 N N . TYR A 1 191 ? -11.717 -9.907 6.427 1.00 93.88 191 TYR A N 1
ATOM 1415 C CA . TYR A 1 191 ? -12.711 -9.597 5.398 1.00 93.88 191 TYR A CA 1
ATOM 1416 C C . TYR A 1 191 ? -13.972 -10.425 5.615 1.00 93.88 191 TYR A C 1
ATOM 1418 O O . TYR A 1 191 ? -13.891 -11.616 5.912 1.00 93.88 191 TYR A O 1
ATOM 1426 N N . TYR A 1 192 ? -15.132 -9.796 5.443 1.00 92.50 192 TYR A N 1
ATOM 1427 C CA . TYR A 1 192 ? -16.431 -10.418 5.688 1.00 92.50 192 TYR A CA 1
ATOM 1428 C C . TYR A 1 192 ? -17.432 -10.025 4.600 1.00 92.50 192 TYR A C 1
ATOM 1430 O O . TYR A 1 192 ? -17.305 -8.976 3.977 1.00 92.50 192 TYR A O 1
ATOM 1438 N N . GLU A 1 193 ? -18.464 -10.840 4.385 1.00 88.81 193 GLU A N 1
ATOM 1439 C CA . GLU A 1 193 ? -19.492 -10.558 3.370 1.00 88.81 193 GLU A CA 1
ATOM 1440 C C . GLU A 1 193 ? -20.451 -9.424 3.779 1.00 88.81 193 GLU A C 1
ATOM 1442 O O . GLU A 1 193 ? -21.076 -8.804 2.924 1.00 88.81 193 GLU A O 1
ATOM 1447 N N . SER A 1 194 ? -20.632 -9.173 5.085 1.00 88.75 194 SER A N 1
ATOM 1448 C CA . SER A 1 194 ? -21.656 -8.225 5.575 1.00 88.75 194 SER A CA 1
ATOM 1449 C C . SER A 1 194 ? -21.489 -7.727 7.022 1.00 88.75 194 SER A C 1
ATOM 1451 O O . SER A 1 194 ? -21.840 -6.581 7.333 1.00 88.75 194 SER A O 1
ATOM 1453 N N . ARG A 1 195 ? -20.972 -8.560 7.938 1.00 91.19 195 ARG A N 1
ATOM 1454 C CA . ARG A 1 195 ? -20.835 -8.242 9.373 1.00 91.19 195 ARG A CA 1
ATOM 1455 C C . ARG A 1 195 ? -19.418 -8.504 9.881 1.00 91.19 195 ARG A C 1
ATOM 1457 O O . ARG A 1 195 ? -18.910 -9.607 9.741 1.00 91.19 195 ARG A O 1
ATOM 1464 N N . CYS A 1 196 ? -18.857 -7.514 10.575 1.00 95.38 196 CYS A N 1
ATOM 1465 C CA . CYS A 1 196 ? -17.620 -7.659 11.339 1.00 95.38 196 CYS A CA 1
ATOM 1466 C C . CYS A 1 196 ? -17.821 -8.361 12.697 1.00 95.38 196 CYS A C 1
ATOM 1468 O O . CYS A 1 196 ? -18.914 -8.270 13.271 1.00 95.38 196 CYS A O 1
ATOM 1470 N N . PRO A 1 197 ? -16.751 -8.940 13.277 1.00 93.38 197 PRO A N 1
ATOM 1471 C CA . PRO A 1 197 ? -16.704 -9.337 14.681 1.00 93.38 197 PRO A CA 1
ATOM 1472 C C . PRO A 1 197 ? -16.976 -8.159 15.622 1.00 93.38 197 PRO A C 1
ATOM 1474 O O . PRO A 1 197 ? -16.606 -7.015 15.333 1.00 93.38 197 PRO A O 1
ATOM 1477 N N . ASP A 1 198 ? -17.580 -8.445 16.774 1.00 93.19 198 ASP A N 1
ATOM 1478 C CA . ASP A 1 198 ? -17.962 -7.420 17.746 1.00 93.19 198 ASP A CA 1
ATOM 1479 C C . ASP A 1 198 ? -16.744 -6.628 18.259 1.00 93.19 198 ASP A C 1
ATOM 1481 O O . ASP A 1 198 ? -15.641 -7.149 18.414 1.00 93.19 198 ASP A O 1
ATOM 1485 N N . GLY A 1 199 ? -16.932 -5.322 18.466 1.00 91.00 199 GLY A N 1
ATOM 1486 C CA . GLY A 1 199 ? -15.851 -4.374 18.772 1.00 91.00 199 GLY A CA 1
ATOM 1487 C C . GLY A 1 199 ? -15.100 -3.827 17.548 1.00 91.00 199 GLY A C 1
ATOM 1488 O O . GLY A 1 199 ? -14.494 -2.757 17.647 1.00 91.00 199 GLY A O 1
ATOM 1489 N N . SER A 1 200 ? -15.185 -4.476 16.382 1.00 95.56 200 SER A N 1
ATOM 1490 C CA . SER A 1 200 ? -14.596 -3.954 15.140 1.00 95.56 200 SER A CA 1
ATOM 1491 C C . SER A 1 200 ? -15.348 -2.723 14.613 1.00 95.56 200 SER A C 1
ATOM 1493 O O . SER A 1 200 ? -16.548 -2.530 14.831 1.00 95.56 200 SER A O 1
ATOM 1495 N N . ARG A 1 201 ? -14.637 -1.881 13.864 1.00 95.31 201 ARG A N 1
ATOM 1496 C CA . ARG A 1 201 ? -15.206 -0.919 12.916 1.00 95.31 201 ARG A CA 1
ATOM 1497 C C . ARG A 1 201 ? -15.418 -1.602 11.566 1.00 95.31 201 ARG A C 1
ATOM 1499 O O . ARG A 1 201 ? -14.799 -2.625 11.285 1.00 95.31 201 ARG A O 1
ATOM 1506 N N . ARG A 1 202 ? -16.312 -1.019 10.769 1.00 94.94 202 ARG A N 1
ATOM 1507 C CA . ARG A 1 202 ? -16.782 -1.541 9.487 1.00 94.94 202 ARG A CA 1
ATOM 1508 C C . ARG A 1 202 ? -16.592 -0.492 8.399 1.00 94.94 202 ARG A C 1
ATOM 1510 O O . ARG A 1 202 ? -17.026 0.647 8.597 1.00 94.94 202 ARG A O 1
ATOM 1517 N N . TRP A 1 203 ? -16.018 -0.896 7.273 1.00 94.75 203 TRP A N 1
ATOM 1518 C CA . TRP A 1 203 ? -16.072 -0.154 6.018 1.00 94.75 203 TRP A CA 1
ATOM 1519 C C . TRP A 1 203 ? -16.663 -1.075 4.957 1.00 94.75 203 TRP A C 1
ATOM 1521 O O . TRP A 1 203 ? -16.133 -2.151 4.687 1.00 94.75 203 TRP A O 1
ATOM 1531 N N . ASP A 1 204 ? -17.825 -0.666 4.463 1.00 93.25 204 ASP A N 1
ATOM 1532 C CA . ASP A 1 204 ? -18.608 -1.375 3.458 1.00 93.25 204 ASP A CA 1
ATOM 1533 C C . ASP A 1 204 ? -18.037 -1.140 2.051 1.00 93.25 204 ASP A C 1
ATOM 1535 O O . ASP A 1 204 ? -17.187 -0.269 1.863 1.00 93.25 204 ASP A O 1
ATOM 1539 N N . ASP A 1 205 ? -18.501 -1.939 1.091 1.00 87.25 205 ASP A N 1
ATOM 1540 C CA . ASP A 1 205 ? -18.131 -1.955 -0.332 1.00 87.25 205 ASP A CA 1
ATOM 1541 C C . ASP A 1 205 ? -16.664 -2.320 -0.656 1.00 87.25 205 ASP A C 1
ATOM 1543 O O . ASP A 1 205 ? -16.388 -2.700 -1.794 1.00 87.25 205 ASP A O 1
ATOM 1547 N N . PHE A 1 206 ? -15.756 -2.334 0.332 1.00 90.31 206 PHE A N 1
ATOM 1548 C CA . PHE A 1 206 ? -14.348 -2.735 0.181 1.00 90.31 206 PHE A CA 1
ATOM 1549 C C . PHE A 1 206 ? -14.213 -4.103 -0.506 1.00 90.31 206 PHE A C 1
ATOM 1551 O O . PHE A 1 206 ? -14.629 -5.125 0.050 1.00 90.31 206 PHE A O 1
ATOM 1558 N N . ARG A 1 207 ? -13.616 -4.143 -1.702 1.00 89.25 207 ARG A N 1
ATOM 1559 C CA . ARG A 1 207 ? -13.473 -5.332 -2.569 1.00 89.25 207 ARG A CA 1
ATOM 1560 C C . ARG A 1 207 ? -14.791 -6.078 -2.767 1.00 89.25 207 ARG A C 1
ATOM 1562 O O . ARG A 1 207 ? -14.820 -7.307 -2.833 1.00 89.25 207 ARG A O 1
ATOM 1569 N N . ARG A 1 208 ? -15.893 -5.321 -2.866 1.00 84.44 208 ARG A N 1
ATOM 1570 C CA . ARG A 1 208 ? -17.287 -5.799 -2.969 1.00 84.44 208 ARG A CA 1
ATOM 1571 C C . ARG A 1 208 ? -17.772 -6.591 -1.744 1.00 84.44 208 ARG A C 1
ATOM 1573 O O . ARG A 1 208 ? -18.720 -7.368 -1.848 1.00 84.44 208 ARG A O 1
ATOM 1580 N N . GLY A 1 209 ? -17.129 -6.389 -0.597 1.00 91.12 209 GLY A N 1
ATOM 1581 C CA . GLY A 1 209 ? -17.464 -6.979 0.694 1.00 91.12 209 GLY A CA 1
ATOM 1582 C C . GLY A 1 209 ? -17.286 -5.957 1.815 1.00 91.12 209 GLY A C 1
ATOM 1583 O O . GLY A 1 209 ? -17.714 -4.810 1.698 1.00 91.12 209 GLY A O 1
ATOM 1584 N N . VAL A 1 210 ? -16.689 -6.384 2.928 1.00 94.56 210 VAL A N 1
ATOM 1585 C CA . VAL A 1 210 ? -16.536 -5.564 4.132 1.00 94.56 210 VAL A CA 1
ATOM 1586 C C . VAL A 1 210 ? -15.130 -5.694 4.717 1.00 94.56 210 VAL A C 1
ATOM 1588 O O . VAL A 1 210 ? -14.705 -6.785 5.105 1.00 94.56 210 VAL A O 1
ATOM 1591 N N . LEU A 1 211 ? -14.441 -4.558 4.859 1.00 96.69 211 LEU A N 1
ATOM 1592 C CA . LEU A 1 211 ? -13.208 -4.419 5.638 1.00 96.69 211 LEU A CA 1
ATOM 1593 C C . LEU A 1 211 ? -13.556 -4.249 7.120 1.00 96.69 211 LEU A C 1
ATOM 1595 O O . LEU A 1 211 ? -14.311 -3.342 7.495 1.00 96.69 211 LEU A O 1
ATOM 1599 N N . CYS A 1 212 ? -12.947 -5.074 7.970 1.00 97.38 212 CYS A N 1
ATOM 1600 C CA . CYS A 1 212 ? -13.096 -4.994 9.417 1.00 97.38 212 CYS A CA 1
ATOM 1601 C C . CYS A 1 212 ? -11.750 -4.717 10.093 1.00 97.38 212 CYS A C 1
ATOM 1603 O O . CYS A 1 212 ? -10.736 -5.348 9.793 1.00 97.38 212 CYS A O 1
ATOM 1605 N N . ALA A 1 213 ? -11.736 -3.746 11.008 1.00 97.81 213 ALA A N 1
ATOM 1606 C CA . ALA A 1 213 ? -10.567 -3.435 11.828 1.00 97.81 213 ALA A CA 1
ATOM 1607 C C . ALA A 1 213 ? -10.979 -2.790 13.156 1.00 97.81 213 ALA A C 1
ATOM 1609 O O . ALA A 1 213 ? -11.966 -2.054 13.213 1.00 97.81 213 ALA A O 1
ATOM 1610 N N . ARG A 1 214 ? -10.224 -3.015 14.232 1.00 97.12 214 ARG A N 1
ATOM 1611 C CA . ARG A 1 214 ? -10.425 -2.355 15.537 1.00 97.12 214 ARG A CA 1
ATOM 1612 C C . ARG A 1 214 ? -9.368 -1.281 15.781 1.00 97.12 214 ARG A C 1
ATOM 1614 O O . ARG A 1 214 ? -8.277 -1.356 15.233 1.00 97.12 214 ARG A O 1
ATOM 1621 N N . VAL A 1 215 ? -9.690 -0.298 16.619 1.00 96.75 215 VAL A N 1
ATOM 1622 C CA . VAL A 1 215 ? -8.668 0.612 17.162 1.00 96.75 215 VAL A CA 1
ATOM 1623 C C . VAL A 1 215 ? -7.869 -0.147 18.218 1.00 96.75 215 VAL A C 1
ATOM 1625 O O . VAL A 1 215 ? -8.466 -0.916 18.978 1.00 96.75 215 VAL A O 1
ATOM 1628 N N . VAL A 1 216 ? -6.559 0.086 18.246 1.00 94.88 216 VAL A N 1
ATOM 1629 C CA . VAL A 1 216 ? -5.635 -0.321 19.317 1.00 94.88 216 VAL A CA 1
ATOM 1630 C C . VAL A 1 216 ? -5.100 0.907 20.047 1.00 94.88 216 V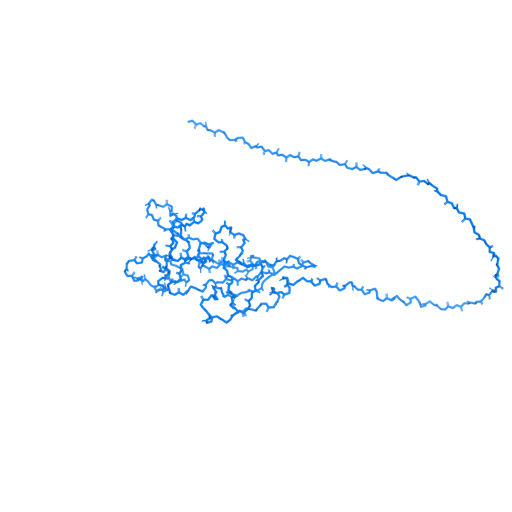AL A C 1
ATOM 1632 O O . VAL A 1 216 ? -5.042 1.978 19.398 1.00 94.88 216 VAL A O 1
#

Radius of gyration: 30.31 Å; chains: 1; bounding box: 81×57×82 Å

Organism: NCBI:txid705336

Sequence (216 aa):
MLIAVLIGIAAANGSGKGSNAGSTSSPSETPSTSRTSDLTGDTDSTRSPSRSPSPTPDPTFDAFDAISVGDCLDAYQDPYDSDEWSEEMPDAVSCGRSDAYLKVTGVEDSSSSCDSEALDGESWWRSPTHDGDTIYLCVRRQFREGECFLGKTGSKKGRIAISGHGLMTSWSCSKDTVPKGFKYILQFTGYYESRCPDGSRRWDDFRRGVLCARVV

InterPro domains:
  IPR061465 LppU/SCO3897 domain [NF049863] (70-139)

Secondary structure (DSSP, 8-state):
-----PPP------------------------------------------PPPPPPP-HHHHHHHT--TT-EES--B-SS-SS-BSSSS---B-TTSSS--EEEEEEESSGGGG---GGGSEEEEEPPPBTTB--EEEEEE---TT-EEEEEE-SSTT-EE--HHHHH--B-TT-S---TT--EEEEEEEEESS-PPTT-EEEESGGGSEEEEEE-

Foldseek 3Di:
DDDDDDDDDDDDDDDDDDDDDDDDDDDDDDDDDDDDDDDDDDDDPPPDPPDDDDFDDDVQVVLLVPDDQFFFFLKFQDLADRQHIPDSHTDGDDPPDPRRFKGFHDKDQDQVVLVFDLLLLWGWDWTPQGPNGIIIGTIHTDDDQFWKFFWADDPDPPDIGDTSNRSRDTDDLPDPDGYPRTDFIWGWHDWAAEDDDPQWDWDQCNVHGITTTHTD